Protein AF-K2CJ86-F1 (afdb_monomer)

Secondary structure (DSSP, 8-state):
-PPPP--TTHHHHHHHHHHTT-HHHHHHHIIIIII--HHHHHHHTTS--EEEEEEEEEGGGSBPSEES-SSSSEE--HHHHHHHHHHHHHHHTTT--PPPEEEEEETTEEEEEE-HHHHHHHHHTT--EEEEEEEESSHHHHHHHSEE---EEEEE--TTS-HHHHHHHHHHH-TTEEEEETTTT---TT--HHHHHHHHHHHHHHHHHHHHTT-EEEEESS--HHHHHTSTT--GGG-EEEEEEE--HHHHHHHHHHTT--HHHHHHHHHHHHHHHHHHHHSTT-EEEETTTS-HHHHHHHHHHHHHHHHEE--

Solvent-accessible surface area (backbone atoms only — not comparable to full-atom values): 17057 Å² total; per-residue (Å²): 130,87,75,80,72,88,44,74,51,44,58,60,51,46,47,52,31,17,53,49,21,34,42,66,63,49,51,47,47,41,32,43,74,70,71,61,39,55,69,59,45,55,61,54,68,74,49,77,68,47,66,38,42,67,37,78,38,57,56,86,71,48,38,70,33,48,42,64,50,88,92,42,86,41,59,41,60,53,70,64,49,52,54,53,22,52,52,46,35,55,35,58,78,47,84,47,38,71,66,61,36,35,25,40,56,52,101,91,42,39,35,38,76,41,46,44,56,55,53,53,20,40,46,75,76,65,50,56,56,42,48,28,31,36,35,20,78,42,71,66,59,45,64,74,62,33,47,75,53,32,36,29,35,43,38,20,38,47,90,59,38,55,57,76,70,36,52,62,50,42,40,71,74,40,75,75,44,48,70,43,56,63,59,64,95,60,78,62,91,85,66,48,71,68,53,50,45,56,50,48,30,52,53,33,47,54,35,51,58,31,38,78,71,58,27,25,31,36,37,38,30,84,62,56,65,68,54,48,75,70,25,88,51,54,54,82,83,40,50,75,44,45,30,32,42,40,52,51,63,68,57,32,47,56,50,35,48,77,70,70,52,54,71,70,62,47,54,54,47,45,56,48,38,54,50,49,46,52,50,37,67,70,42,80,89,39,30,69,44,54,52,72,83,35,57,71,67,58,46,36,49,27,52,50,36,27,52,40,47,74,28,46,39,90,120

pLDDT: mean 93.98, std 6.35, range [46.84, 98.69]

Structure (mmCIF, N/CA/C/O backbone):
data_AF-K2CJ86-F1
#
_entry.id   AF-K2CJ86-F1
#
loop_
_atom_site.group_PDB
_atom_site.id
_atom_site.type_symbol
_atom_site.label_atom_id
_atom_site.label_alt_id
_atom_site.label_comp_id
_atom_site.label_asym_id
_atom_site.label_entity_id
_atom_site.label_seq_id
_atom_site.pdbx_PDB_ins_code
_atom_site.Cartn_x
_atom_site.Cartn_y
_atom_site.Cartn_z
_atom_site.occupancy
_atom_site.B_iso_or_equiv
_atom_site.auth_seq_id
_atom_site.auth_comp_id
_atom_site.auth_asym_id
_atom_site.auth_atom_id
_atom_site.pdbx_PDB_model_num
ATOM 1 N N . MET A 1 1 ? -0.926 7.141 35.146 1.00 46.84 1 MET A N 1
ATOM 2 C CA . MET A 1 1 ? -1.628 6.885 33.867 1.00 46.84 1 MET A CA 1
ATOM 3 C C . MET A 1 1 ? -0.646 7.071 32.723 1.00 46.84 1 MET A C 1
ATOM 5 O O . MET A 1 1 ? 0.297 7.833 32.899 1.00 46.84 1 MET A O 1
ATOM 9 N N . LYS A 1 2 ? -0.814 6.372 31.591 1.00 55.09 2 LYS A N 1
ATOM 10 C CA . LYS A 1 2 ? -0.076 6.733 30.370 1.00 55.09 2 LYS A CA 1
ATOM 11 C C . LYS A 1 2 ? -0.642 8.080 29.906 1.00 55.09 2 LYS A C 1
ATOM 13 O O . LYS A 1 2 ? -1.848 8.184 29.724 1.00 55.09 2 LYS A O 1
ATOM 18 N N . THR A 1 3 ? 0.193 9.107 29.805 1.00 61.31 3 THR A N 1
ATOM 19 C CA . THR A 1 3 ? -0.188 10.411 29.242 1.00 61.31 3 THR A CA 1
ATOM 20 C C . THR A 1 3 ? -0.616 10.241 27.785 1.00 61.31 3 THR A C 1
ATOM 22 O O . THR A 1 3 ? -0.002 9.443 27.073 1.00 61.31 3 THR A O 1
ATOM 25 N N . LEU A 1 4 ? -1.637 10.982 27.337 1.00 70.31 4 LEU A N 1
ATOM 26 C CA . LEU A 1 4 ? -2.077 10.941 25.939 1.00 70.31 4 LEU A CA 1
ATOM 27 C C . LEU A 1 4 ? -0.904 11.297 25.002 1.00 70.31 4 LEU A C 1
ATOM 29 O O . LEU A 1 4 ? -0.181 12.258 25.287 1.00 70.31 4 LEU A O 1
ATOM 33 N N . PRO A 1 5 ? -0.689 10.551 23.902 1.00 64.25 5 PRO A N 1
ATOM 34 C CA . PRO A 1 5 ? 0.360 10.871 22.943 1.00 64.25 5 PRO A CA 1
ATOM 35 C C . PRO A 1 5 ? 0.119 12.251 22.328 1.00 64.25 5 PRO A C 1
ATOM 37 O O . PRO A 1 5 ? -0.931 12.488 21.738 1.00 64.25 5 PRO A O 1
ATOM 40 N N . GLN A 1 6 ? 1.094 13.152 22.431 1.00 64.19 6 GLN A N 1
ATOM 41 C CA . GLN A 1 6 ? 0.994 14.532 21.943 1.00 64.19 6 GLN A CA 1
ATOM 42 C C . GLN A 1 6 ? 1.569 14.678 20.524 1.00 64.19 6 GLN A C 1
ATOM 44 O O . GLN A 1 6 ? 2.456 15.493 20.289 1.00 64.19 6 GLN A O 1
ATOM 49 N N . ASN A 1 7 ? 1.101 13.861 19.575 1.00 73.88 7 ASN A N 1
ATOM 50 C CA . ASN A 1 7 ? 1.450 14.028 18.160 1.00 73.88 7 ASN A CA 1
ATOM 51 C C . ASN A 1 7 ? 0.227 14.550 17.383 1.00 73.88 7 ASN A C 1
ATOM 53 O O . ASN A 1 7 ? -0.601 13.743 16.9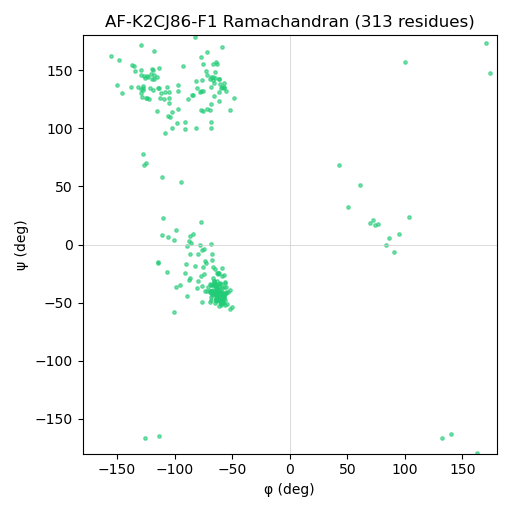56 1.00 73.88 7 ASN A O 1
ATOM 57 N N . PRO A 1 8 ? 0.103 15.874 17.161 1.00 75.31 8 PRO A N 1
ATOM 58 C CA . PRO A 1 8 ? -1.039 16.460 16.454 1.00 75.31 8 PRO A CA 1
ATOM 59 C C . PRO A 1 8 ? -1.099 16.073 14.965 1.00 75.31 8 PRO A C 1
ATOM 61 O O . PRO A 1 8 ? -2.081 16.367 14.289 1.00 75.31 8 PRO A O 1
ATOM 64 N N . GLN A 1 9 ? -0.060 15.419 14.436 1.00 84.69 9 GLN A N 1
ATOM 65 C CA . GLN A 1 9 ? 0.040 15.010 13.036 1.00 84.69 9 GLN A CA 1
ATOM 66 C C . GLN A 1 9 ? -0.040 13.492 12.843 1.00 84.69 9 GLN A C 1
ATOM 68 O O . GLN A 1 9 ? 0.137 13.029 11.719 1.00 84.69 9 GLN A O 1
ATOM 73 N N . ILE A 1 10 ? -0.358 12.714 13.883 1.00 91.31 10 ILE A N 1
ATOM 74 C CA . ILE A 1 10 ? -0.283 11.247 13.832 1.00 91.31 10 ILE A CA 1
ATOM 75 C C . ILE A 1 10 ? -1.126 10.630 12.706 1.00 91.31 10 ILE A C 1
ATOM 77 O O . ILE A 1 10 ? -0.683 9.689 12.056 1.00 91.31 10 ILE A O 1
ATOM 81 N N . ILE A 1 11 ? -2.305 11.197 12.418 1.00 92.94 11 ILE A N 1
ATOM 82 C CA . ILE A 1 11 ? -3.162 10.759 11.306 1.00 92.94 11 ILE A CA 1
ATOM 83 C C . ILE A 1 11 ? -2.537 11.093 9.944 1.00 92.94 11 ILE A C 1
ATOM 85 O O . ILE A 1 11 ? -2.577 10.276 9.029 1.00 92.94 11 ILE A O 1
ATOM 89 N N . LYS A 1 12 ? -1.921 12.271 9.794 1.00 92.88 12 LYS A N 1
ATOM 90 C CA . LYS A 1 12 ? -1.239 12.644 8.544 1.00 92.88 12 LYS A CA 1
ATOM 91 C C . LYS A 1 12 ? -0.009 11.770 8.307 1.00 92.88 12 LYS A C 1
ATOM 93 O O . LYS A 1 12 ? 0.219 11.324 7.188 1.00 92.88 12 LYS A O 1
ATOM 98 N N . GLU A 1 13 ? 0.745 11.498 9.368 1.00 94.75 13 GLU A N 1
ATOM 99 C CA . GLU A 1 13 ? 1.930 10.644 9.341 1.00 94.75 13 GLU A CA 1
ATOM 100 C C . GLU A 1 13 ? 1.588 9.228 8.867 1.00 94.75 13 GLU A C 1
ATOM 102 O O . GLU A 1 13 ? 2.206 8.732 7.928 1.00 94.75 13 GLU A O 1
ATOM 107 N N . VAL A 1 14 ? 0.570 8.594 9.456 1.00 96.06 14 VAL A N 1
ATOM 108 C CA . VAL A 1 14 ? 0.180 7.225 9.089 1.00 96.06 14 VAL A CA 1
ATOM 109 C C . VAL A 1 14 ? -0.439 7.127 7.694 1.00 96.06 14 VAL A C 1
ATOM 111 O O . VAL A 1 14 ? -0.170 6.157 6.990 1.00 96.06 14 VAL A O 1
ATOM 114 N N . ILE A 1 15 ? -1.189 8.143 7.246 1.00 95.44 15 ILE A N 1
ATOM 115 C CA . ILE A 1 15 ? -1.659 8.235 5.851 1.00 95.44 15 ILE A CA 1
ATOM 116 C C . ILE A 1 15 ? -0.462 8.293 4.897 1.00 95.44 15 ILE A C 1
ATOM 118 O O . ILE A 1 15 ? -0.408 7.542 3.922 1.00 95.44 15 ILE A O 1
ATOM 122 N N . HIS A 1 16 ? 0.525 9.143 5.191 1.00 95.12 16 HIS A N 1
ATOM 123 C CA . HIS A 1 16 ? 1.727 9.244 4.371 1.00 95.12 16 HIS A CA 1
ATOM 124 C C . HIS A 1 16 ? 2.510 7.924 4.360 1.00 95.12 16 HIS A C 1
ATOM 126 O O . HIS A 1 16 ? 2.856 7.430 3.289 1.00 95.12 16 HIS A O 1
ATOM 132 N N . LYS A 1 17 ? 2.715 7.287 5.518 1.00 96.44 17 LYS A N 1
ATOM 133 C CA . LYS A 1 17 ? 3.385 5.982 5.605 1.00 96.44 17 LYS A CA 1
ATOM 134 C C . LYS A 1 17 ? 2.652 4.894 4.822 1.00 96.44 17 LYS A C 1
ATOM 136 O O . LYS A 1 17 ? 3.296 4.158 4.080 1.00 96.44 17 LYS A O 1
ATOM 141 N N . ALA A 1 18 ? 1.323 4.832 4.897 1.00 96.56 18 ALA A N 1
ATOM 142 C CA . ALA A 1 18 ? 0.532 3.915 4.076 1.00 96.56 18 ALA A CA 1
ATOM 143 C C . ALA A 1 18 ? 0.712 4.174 2.571 1.00 96.56 18 ALA A C 1
ATOM 145 O O . ALA A 1 18 ? 0.900 3.227 1.808 1.00 96.56 18 ALA A O 1
ATOM 146 N N . SER A 1 19 ? 0.739 5.447 2.151 1.00 94.81 19 SER A N 1
ATOM 147 C CA . SER A 1 19 ? 0.968 5.824 0.746 1.00 94.81 19 SER A CA 1
ATOM 148 C C . SER A 1 19 ? 2.337 5.390 0.211 1.00 94.81 19 SER A C 1
ATOM 150 O O . SER A 1 19 ? 2.479 5.184 -0.988 1.00 94.81 19 SER A O 1
ATOM 152 N N . GLN A 1 20 ? 3.318 5.201 1.096 1.00 96.00 20 GLN A N 1
ATOM 153 C CA . GLN A 1 20 ? 4.668 4.737 0.766 1.00 96.00 20 GLN A CA 1
ATOM 154 C C . GLN A 1 20 ? 4.860 3.228 1.015 1.00 96.00 20 GLN A C 1
ATOM 156 O O . GLN A 1 20 ? 5.984 2.733 1.030 1.00 96.00 20 GLN A O 1
ATOM 161 N N . GLY A 1 21 ? 3.778 2.470 1.240 1.00 96.19 21 GLY A N 1
ATOM 162 C CA . GLY A 1 21 ? 3.858 1.028 1.502 1.00 96.19 21 GLY A CA 1
ATOM 163 C C . GLY A 1 21 ? 4.479 0.666 2.860 1.00 96.19 21 GLY A C 1
ATOM 164 O O . GLY A 1 21 ? 4.903 -0.472 3.060 1.00 96.19 21 GLY A O 1
ATOM 165 N N . GLU A 1 22 ? 4.528 1.616 3.799 1.00 96.81 22 GLU A N 1
ATOM 166 C CA . GLU A 1 22 ? 5.209 1.517 5.102 1.00 96.81 22 GLU A CA 1
ATOM 167 C C . GLU A 1 22 ? 4.241 1.455 6.294 1.00 96.81 22 GLU A C 1
ATOM 169 O O . GLU A 1 22 ? 4.589 1.825 7.417 1.00 96.81 22 GLU A O 1
ATOM 174 N N . LEU A 1 23 ? 2.996 1.028 6.070 1.00 97.06 23 LEU A N 1
ATOM 175 C CA . LEU A 1 23 ? 1.994 0.993 7.136 1.00 97.06 23 LEU A CA 1
ATOM 176 C C . LEU A 1 23 ? 2.387 0.049 8.280 1.00 97.06 23 LEU A C 1
ATOM 178 O O . LEU A 1 23 ? 2.203 0.396 9.442 1.00 97.06 23 LEU A O 1
ATOM 182 N N . GLU A 1 24 ? 2.957 -1.116 7.964 1.00 96.56 24 GLU A N 1
ATOM 183 C CA . GLU A 1 24 ? 3.443 -2.060 8.977 1.00 96.56 24 GLU A CA 1
ATOM 184 C C . GLU A 1 24 ? 4.559 -1.448 9.835 1.00 96.56 24 GLU A C 1
ATOM 186 O O . GLU A 1 24 ? 4.482 -1.483 11.064 1.00 96.56 24 GLU A O 1
ATOM 191 N N . ASP A 1 25 ? 5.552 -0.821 9.193 1.00 95.31 25 ASP A N 1
ATOM 192 C CA . ASP A 1 25 ? 6.655 -0.135 9.873 1.00 95.31 25 ASP A CA 1
ATOM 193 C C . ASP A 1 25 ? 6.113 0.932 10.840 1.00 95.31 25 ASP A C 1
ATOM 195 O O . ASP A 1 25 ? 6.560 1.041 11.989 1.00 95.31 25 ASP A O 1
ATOM 199 N N . TRP A 1 26 ? 5.099 1.687 10.400 1.00 96.88 26 TRP A N 1
ATOM 200 C CA . TRP A 1 26 ? 4.415 2.664 11.242 1.00 96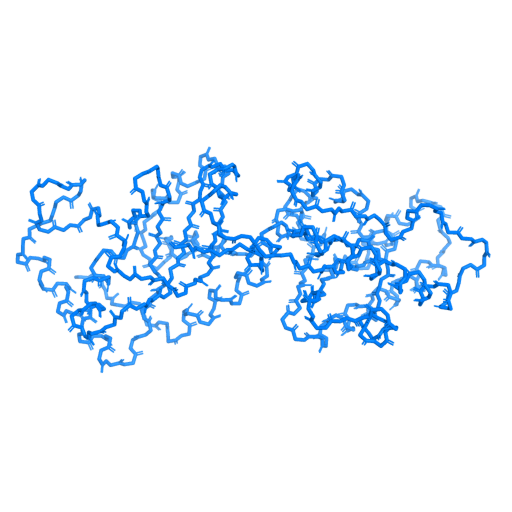.88 26 TRP A CA 1
ATOM 201 C C . TRP A 1 26 ? 3.692 2.004 12.423 1.00 96.88 26 TRP A C 1
ATOM 203 O O . TRP A 1 26 ? 3.879 2.442 13.558 1.00 96.88 26 TRP A O 1
ATOM 213 N N . VAL A 1 27 ? 2.922 0.931 12.194 1.00 96.88 27 VAL A N 1
ATOM 214 C CA . VAL A 1 27 ? 2.208 0.201 13.257 1.00 96.88 27 VAL A CA 1
ATOM 215 C C . VAL A 1 27 ? 3.193 -0.327 14.299 1.00 96.88 27 VAL A C 1
ATOM 217 O O . VAL A 1 27 ? 2.985 -0.128 15.496 1.00 96.88 27 VAL A O 1
ATOM 220 N N . PHE A 1 28 ? 4.293 -0.952 13.877 1.00 95.88 28 PHE A N 1
ATOM 221 C CA . PHE A 1 28 ? 5.301 -1.486 14.794 1.00 95.88 28 PHE A CA 1
ATOM 222 C C . PHE A 1 28 ? 5.992 -0.383 15.593 1.00 95.88 28 PHE A C 1
ATOM 224 O O . PHE A 1 28 ? 6.189 -0.537 16.802 1.00 95.88 28 PHE A O 1
ATOM 231 N N . SER A 1 29 ? 6.326 0.738 14.951 1.00 94.25 29 SER A N 1
ATOM 232 C CA . SER A 1 29 ? 6.905 1.896 15.633 1.00 94.25 29 SER A CA 1
ATOM 233 C C . SER A 1 29 ? 5.930 2.495 16.649 1.00 94.25 29 SER A C 1
ATOM 235 O O . SER A 1 29 ? 6.304 2.716 17.801 1.00 94.25 29 SER A O 1
ATOM 237 N N . TYR A 1 30 ? 4.666 2.690 16.266 1.00 94.12 30 TYR A N 1
ATOM 238 C CA . TYR A 1 30 ? 3.618 3.204 17.145 1.00 94.12 30 TYR A CA 1
ATOM 239 C C . TYR A 1 30 ? 3.411 2.291 18.360 1.00 94.12 30 TYR A C 1
ATOM 241 O O . TYR A 1 30 ? 3.474 2.759 19.499 1.00 94.12 30 TYR A O 1
ATOM 249 N N . LEU A 1 31 ? 3.247 0.984 18.140 1.00 92.81 31 LEU A N 1
ATOM 250 C CA . LEU A 1 31 ? 3.039 0.021 19.220 1.00 92.81 31 LEU A CA 1
ATOM 251 C C . LEU A 1 31 ? 4.253 -0.072 20.152 1.00 92.81 31 LEU A C 1
ATOM 253 O O . LEU A 1 31 ? 4.086 -0.178 21.362 1.00 92.81 31 LEU A O 1
ATOM 257 N N . THR A 1 32 ? 5.476 0.028 19.630 1.00 90.06 32 THR A N 1
ATOM 258 C CA . THR A 1 32 ? 6.696 -0.057 20.450 1.00 90.06 32 THR A CA 1
ATOM 259 C C . THR A 1 32 ? 6.953 1.227 21.239 1.00 90.06 32 THR A C 1
ATOM 261 O O . THR A 1 32 ? 7.191 1.182 22.446 1.00 90.06 32 THR A O 1
ATOM 264 N N . ASN A 1 33 ? 6.903 2.378 20.567 1.00 85.94 33 ASN A N 1
ATOM 265 C CA . ASN A 1 33 ? 7.426 3.636 21.099 1.00 85.94 33 ASN A CA 1
ATOM 266 C C . ASN A 1 33 ? 6.349 4.489 21.777 1.00 85.94 33 ASN A C 1
ATOM 268 O O . ASN A 1 33 ? 6.630 5.166 22.768 1.00 85.94 33 ASN A O 1
ATOM 272 N N . ILE A 1 34 ? 5.121 4.460 21.251 1.00 81.88 34 ILE A N 1
ATOM 273 C CA . ILE A 1 34 ? 4.021 5.317 21.705 1.00 81.88 34 ILE A CA 1
ATOM 274 C C . ILE A 1 34 ? 3.095 4.536 22.634 1.00 81.88 34 ILE A C 1
ATOM 276 O O . ILE A 1 34 ? 2.942 4.913 23.798 1.00 81.88 34 ILE A O 1
ATOM 280 N N . ASP A 1 35 ? 2.524 3.428 22.156 1.00 80.25 35 ASP A N 1
ATOM 281 C CA . ASP A 1 35 ? 1.642 2.604 22.984 1.00 80.25 35 ASP A CA 1
ATOM 282 C C . ASP A 1 35 ? 2.427 1.787 24.021 1.00 80.25 35 ASP A C 1
ATOM 284 O O . ASP A 1 35 ? 1.919 1.521 25.107 1.00 80.25 35 ASP A O 1
ATOM 288 N N . LYS A 1 36 ? 3.707 1.478 23.774 1.00 84.19 36 LYS A N 1
ATOM 289 C CA . LYS A 1 36 ? 4.569 0.682 24.669 1.00 84.19 36 LYS A CA 1
ATOM 290 C C . LYS A 1 36 ? 4.024 -0.734 24.898 1.00 84.19 36 LYS A C 1
ATOM 292 O O . LYS A 1 36 ? 3.880 -1.177 26.039 1.00 84.19 36 LYS A O 1
ATOM 297 N N . ASN A 1 37 ? 3.724 -1.429 23.805 1.00 85.31 37 ASN A N 1
ATOM 298 C CA . ASN A 1 37 ? 3.237 -2.804 23.751 1.00 85.31 37 ASN A CA 1
ATOM 299 C C . ASN A 1 37 ? 4.112 -3.679 22.820 1.00 85.31 37 ASN A C 1
ATOM 301 O O . ASN A 1 37 ? 3.672 -4.098 21.747 1.00 85.31 37 ASN A O 1
ATOM 305 N N . PRO A 1 38 ? 5.374 -3.958 23.203 1.00 85.69 38 PRO A N 1
ATOM 306 C CA . PRO A 1 38 ? 6.301 -4.723 22.365 1.00 85.69 38 PRO A CA 1
ATOM 307 C C . PRO A 1 38 ? 5.866 -6.182 22.156 1.00 85.69 38 PRO A C 1
ATOM 309 O O . PRO A 1 38 ? 6.076 -6.720 21.075 1.00 85.69 38 PRO A O 1
ATOM 312 N N . GLY A 1 39 ? 5.189 -6.802 23.131 1.00 88.81 39 GLY A N 1
ATOM 313 C CA . GLY A 1 39 ? 4.690 -8.178 22.995 1.00 88.81 39 GLY A CA 1
ATOM 314 C C . GLY A 1 39 ? 3.641 -8.328 21.888 1.00 88.81 39 GLY A C 1
ATOM 315 O O . GLY A 1 39 ? 3.585 -9.351 21.208 1.00 88.81 39 GLY A O 1
ATOM 316 N N . PHE A 1 40 ? 2.846 -7.284 21.633 1.00 91.00 40 PHE A N 1
ATOM 317 C CA . PHE A 1 40 ? 1.927 -7.284 20.498 1.00 91.00 40 PHE A CA 1
ATOM 318 C C . PHE A 1 40 ? 2.683 -7.235 19.160 1.00 91.00 40 PHE A C 1
ATOM 320 O O . PHE A 1 40 ? 2.353 -7.979 18.237 1.00 91.00 40 PHE A O 1
ATOM 327 N N . VAL A 1 41 ? 3.757 -6.445 19.072 1.00 93.69 41 VAL A N 1
ATOM 328 C CA . VAL A 1 41 ? 4.633 -6.422 17.888 1.00 93.69 41 VAL A CA 1
ATOM 329 C C . VAL A 1 41 ? 5.294 -7.783 17.660 1.00 93.69 41 VAL A C 1
ATOM 331 O O . VAL A 1 41 ? 5.340 -8.251 16.524 1.00 93.69 41 VAL A O 1
ATOM 334 N N . GLU A 1 42 ? 5.755 -8.452 18.719 1.00 93.25 42 GLU A N 1
ATOM 335 C CA . GLU A 1 42 ? 6.303 -9.811 18.629 1.00 93.25 42 GLU A CA 1
ATOM 336 C C . GLU A 1 42 ? 5.286 -10.793 18.041 1.00 93.25 42 GLU A C 1
ATOM 338 O O . GLU A 1 42 ? 5.628 -11.539 17.127 1.00 93.25 42 GLU A O 1
ATOM 343 N N . GLY A 1 43 ? 4.028 -10.751 18.495 1.00 94.31 43 GLY A N 1
ATOM 344 C CA . GLY A 1 43 ? 2.944 -11.566 17.940 1.00 94.31 43 GLY A CA 1
ATOM 345 C C . GLY A 1 43 ? 2.648 -11.257 16.468 1.00 94.31 43 GLY A C 1
ATOM 346 O O . GLY A 1 43 ? 2.470 -12.170 15.656 1.00 94.31 43 GLY A O 1
ATOM 347 N N . LEU A 1 44 ? 2.642 -9.976 16.086 1.00 95.50 44 LEU A N 1
ATOM 348 C CA . LEU A 1 44 ? 2.430 -9.572 14.694 1.00 95.50 44 LEU A CA 1
ATOM 349 C C . LEU A 1 44 ? 3.532 -10.117 13.776 1.00 95.50 44 LEU A C 1
ATOM 351 O O . LEU A 1 44 ? 3.199 -10.646 12.720 1.00 95.50 44 LEU A O 1
ATOM 355 N N . ARG A 1 45 ? 4.796 -10.094 14.221 1.00 95.00 45 ARG A N 1
ATOM 356 C CA . ARG A 1 45 ? 5.974 -10.573 13.471 1.00 95.00 45 ARG A CA 1
ATOM 357 C C . ARG A 1 45 ? 6.033 -12.084 13.244 1.00 95.00 45 ARG A C 1
ATOM 359 O O . ARG A 1 45 ? 6.840 -12.531 12.436 1.00 95.00 45 ARG A O 1
ATOM 366 N N . GLN A 1 46 ? 5.214 -12.878 13.935 1.00 94.88 46 GLN A N 1
ATOM 367 C CA . GLN A 1 46 ? 5.245 -14.343 13.804 1.00 94.88 46 GLN A CA 1
ATOM 368 C C . GLN A 1 46 ? 4.842 -14.839 12.410 1.00 94.88 46 GLN A C 1
ATOM 370 O O . GLN A 1 46 ? 5.180 -15.960 12.039 1.00 94.88 46 GLN A O 1
ATOM 375 N N . GLN A 1 47 ? 4.117 -14.026 11.641 1.00 94.44 47 GLN A N 1
ATOM 376 C CA . GLN A 1 47 ? 3.738 -14.336 10.267 1.00 94.44 47 GLN A CA 1
ATOM 377 C C . GLN A 1 47 ? 3.473 -13.056 9.477 1.00 94.44 47 GLN A C 1
ATOM 379 O O . GLN A 1 47 ? 3.205 -12.005 10.058 1.00 94.44 47 GLN A O 1
ATOM 384 N N . LYS A 1 48 ? 3.480 -13.169 8.147 1.00 93.44 48 LYS A N 1
ATOM 385 C CA . LYS A 1 48 ? 3.095 -12.075 7.252 1.00 93.44 48 LYS A CA 1
ATOM 386 C C . LYS A 1 48 ? 1.675 -11.600 7.556 1.00 93.44 48 LYS A C 1
ATOM 388 O O . LYS A 1 48 ? 0.759 -12.412 7.703 1.00 93.44 48 LYS A O 1
ATOM 393 N N . ARG A 1 49 ? 1.495 -10.282 7.605 1.00 96.69 49 ARG A N 1
ATOM 394 C CA . ARG A 1 49 ? 0.198 -9.626 7.775 1.00 96.69 49 ARG A CA 1
ATOM 395 C C . ARG A 1 49 ? -0.125 -8.821 6.526 1.00 96.69 49 ARG A C 1
ATOM 397 O O . ARG A 1 49 ? 0.757 -8.244 5.898 1.00 96.69 49 ARG A O 1
ATOM 404 N N . TRP A 1 50 ? -1.400 -8.789 6.168 1.00 97.62 50 TRP A N 1
ATOM 405 C CA . TRP A 1 50 ? -1.888 -7.982 5.057 1.00 97.62 50 TRP A CA 1
ATOM 406 C C . TRP A 1 50 ? -2.629 -6.782 5.617 1.00 97.62 50 TRP A C 1
ATOM 408 O O . TRP A 1 50 ? -3.687 -6.945 6.218 1.00 97.62 50 TRP A O 1
ATOM 418 N N . TRP A 1 51 ? -2.057 -5.594 5.459 1.00 97.88 51 TRP A N 1
ATOM 419 C CA . TRP A 1 51 ? -2.570 -4.377 6.077 1.00 97.88 51 TRP A CA 1
ATOM 420 C C . TRP A 1 51 ? -3.450 -3.581 5.116 1.00 97.88 51 TRP A C 1
ATOM 422 O O . TRP A 1 51 ? -3.105 -3.403 3.950 1.00 97.88 51 TRP A O 1
ATOM 432 N N . VAL A 1 52 ? -4.566 -3.071 5.631 1.00 97.88 52 VAL A N 1
ATOM 433 C CA . VAL A 1 52 ? -5.471 -2.155 4.935 1.00 97.88 52 VAL A CA 1
ATOM 434 C C . VAL A 1 52 ? -5.715 -0.954 5.834 1.00 97.88 52 VAL A C 1
ATOM 436 O O . VAL A 1 52 ? -6.124 -1.105 6.987 1.00 97.88 52 VAL A O 1
ATOM 439 N N . GLY A 1 53 ? -5.499 0.244 5.304 1.00 95.44 53 GLY A N 1
ATOM 440 C CA . GLY A 1 53 ? -5.822 1.488 5.988 1.00 95.44 53 GLY A CA 1
ATOM 441 C C . GLY A 1 53 ? -4.681 2.499 5.940 1.00 95.44 53 GLY A C 1
ATOM 442 O O . GLY A 1 53 ? -3.740 2.337 5.174 1.00 95.44 53 GLY A O 1
ATOM 443 N N . PRO A 1 54 ? -4.744 3.560 6.751 1.00 97.12 54 PRO A N 1
ATOM 444 C CA . PRO A 1 54 ? -5.910 3.983 7.529 1.00 97.12 54 PRO A CA 1
ATOM 445 C C . PRO A 1 54 ? -7.118 4.313 6.629 1.00 97.12 54 PRO A C 1
ATOM 447 O O . PRO A 1 54 ? -6.966 4.956 5.595 1.00 97.12 54 PRO A O 1
ATOM 450 N N . GLN A 1 55 ? -8.323 3.895 7.021 1.00 97.06 55 GLN A N 1
ATOM 451 C CA . GLN A 1 55 ? -9.579 4.221 6.327 1.00 97.06 55 GLN A CA 1
ATOM 452 C C . GLN A 1 55 ? -10.668 4.641 7.314 1.00 97.06 55 GLN A C 1
ATOM 454 O O . GLN A 1 55 ? -10.721 4.138 8.436 1.00 97.06 55 GLN A O 1
ATOM 459 N N . ASP A 1 56 ? -11.569 5.524 6.884 1.00 97.19 56 ASP A N 1
ATOM 460 C CA . ASP A 1 56 ? -12.749 5.889 7.668 1.00 97.19 56 ASP A CA 1
ATOM 461 C C . ASP A 1 56 ? -13.722 4.712 7.757 1.00 97.19 56 ASP A C 1
ATOM 463 O O . ASP A 1 56 ? -14.453 4.401 6.812 1.00 97.19 56 ASP A O 1
ATOM 467 N N . TYR A 1 57 ? -13.771 4.079 8.926 1.00 98.06 57 TYR A N 1
ATOM 468 C CA . TYR A 1 57 ? -14.602 2.906 9.172 1.00 98.06 57 TYR A CA 1
ATOM 469 C C . TYR A 1 57 ? -15.638 3.163 10.266 1.00 98.06 57 TYR A C 1
ATOM 471 O O . TYR A 1 57 ? -15.424 3.971 11.168 1.00 98.06 57 TYR A O 1
ATOM 479 N N . GLN A 1 58 ? -16.789 2.489 10.184 1.00 98.00 58 GLN A N 1
ATOM 480 C CA . GLN A 1 58 ? -17.885 2.677 11.137 1.00 98.00 58 GLN A CA 1
ATOM 481 C C . GLN A 1 58 ? -17.513 2.132 12.519 1.00 98.00 58 GLN A C 1
ATOM 483 O O . GLN A 1 58 ? -17.401 0.921 12.703 1.00 98.00 58 GLN A O 1
ATOM 488 N N . LEU A 1 59 ? -17.422 3.015 13.516 1.00 98.19 59 LEU A N 1
ATOM 489 C CA . LEU A 1 59 ? -17.000 2.657 14.875 1.00 98.19 59 LEU A CA 1
ATOM 490 C C . LEU A 1 59 ? -17.908 1.616 15.534 1.00 98.19 59 LEU A C 1
ATOM 492 O O . LEU A 1 59 ? -17.437 0.770 16.289 1.00 98.19 59 LEU A O 1
ATOM 496 N N . LYS A 1 60 ? -19.210 1.658 15.233 1.00 97.38 60 LYS A N 1
ATOM 497 C CA . LYS A 1 60 ? -20.208 0.721 15.772 1.00 97.38 60 LYS A CA 1
ATOM 498 C C . LYS A 1 60 ? -20.123 -0.688 15.176 1.00 97.38 60 LYS A C 1
ATOM 500 O O . LYS A 1 60 ? -20.712 -1.600 15.739 1.00 97.38 60 LYS A O 1
ATOM 505 N N . LYS A 1 61 ? -19.430 -0.865 14.045 1.00 97.69 61 LYS A N 1
ATOM 506 C CA . LYS A 1 61 ? -19.191 -2.184 13.435 1.00 97.69 61 LYS A CA 1
ATOM 507 C C . LYS A 1 61 ? -17.945 -2.879 13.997 1.00 97.69 61 LYS A C 1
ATOM 509 O O . LYS A 1 61 ? -17.682 -4.021 13.633 1.00 97.69 61 LYS A O 1
ATOM 514 N N . LEU A 1 62 ? -17.148 -2.186 14.809 1.00 98.19 62 LEU A N 1
ATOM 515 C CA . LEU A 1 62 ? -15.949 -2.747 15.418 1.00 98.19 62 LEU A CA 1
ATOM 516 C C . LEU A 1 62 ? -16.309 -3.571 16.654 1.00 98.19 62 LEU A C 1
ATOM 518 O O . LEU A 1 62 ? -17.166 -3.176 17.445 1.00 98.19 62 LEU A O 1
ATOM 522 N N . ILE A 1 63 ? -15.626 -4.699 16.831 1.00 97.69 63 ILE A N 1
ATOM 523 C CA . ILE A 1 63 ? -15.847 -5.618 17.946 1.00 97.69 63 ILE A CA 1
ATOM 524 C C . ILE A 1 63 ? -14.818 -5.307 19.028 1.00 97.69 63 ILE A C 1
ATOM 526 O O . ILE A 1 63 ? -13.612 -5.426 18.810 1.00 97.69 63 ILE A O 1
ATOM 530 N N . ARG A 1 64 ? -15.282 -4.869 20.200 1.00 96.25 64 ARG A N 1
ATOM 531 C CA . ARG A 1 64 ? -14.394 -4.607 21.335 1.00 96.25 64 ARG A CA 1
ATOM 532 C C . ARG A 1 64 ? -13.819 -5.915 21.871 1.00 96.25 64 ARG A C 1
ATOM 534 O O . ARG A 1 64 ? -14.508 -6.926 21.935 1.00 96.25 64 ARG A O 1
ATOM 541 N N . THR A 1 65 ? -12.567 -5.851 22.304 1.00 96.31 65 THR A N 1
ATOM 542 C CA . THR A 1 65 ? -11.864 -6.940 23.009 1.00 96.31 65 THR A CA 1
ATOM 543 C C . THR A 1 65 ? -11.523 -6.568 24.447 1.00 96.31 65 THR A C 1
ATOM 545 O O . THR A 1 65 ? -11.195 -7.438 25.245 1.00 96.31 65 THR A O 1
ATOM 548 N N . CYS A 1 66 ? -11.605 -5.281 24.790 1.00 95.31 66 CYS A N 1
ATOM 549 C CA . CYS A 1 66 ? -11.346 -4.762 26.125 1.00 95.31 66 CYS A CA 1
ATOM 550 C C . CYS A 1 66 ? -12.479 -3.825 26.548 1.00 95.31 66 CYS A C 1
ATOM 552 O O . CYS A 1 66 ? -12.934 -3.008 25.742 1.00 95.31 66 CYS A O 1
ATOM 554 N N . GLY A 1 67 ? -12.945 -3.966 27.790 1.00 96.00 67 GLY A N 1
ATOM 555 C CA . GLY A 1 67 ? -14.107 -3.234 28.291 1.00 96.00 67 GLY A CA 1
ATOM 556 C C . GLY A 1 67 ? -14.615 -3.711 29.654 1.00 96.00 67 GLY A C 1
ATOM 557 O O . GLY A 1 67 ? -14.118 -4.708 30.179 1.00 96.00 67 GLY A O 1
ATOM 558 N N . PRO A 1 68 ? -15.593 -3.005 30.253 1.00 95.50 68 PRO A N 1
ATOM 559 C CA . PRO A 1 68 ? -16.202 -3.373 31.532 1.00 95.50 68 PRO A CA 1
ATOM 560 C C . PRO A 1 68 ? -17.162 -4.570 31.435 1.00 95.50 68 PRO A C 1
ATOM 562 O O . PRO A 1 68 ? -17.723 -5.011 32.442 1.00 95.50 68 PRO A O 1
ATOM 565 N N . GLU A 1 69 ? -17.402 -5.080 30.227 1.00 93.81 69 GLU A N 1
ATOM 566 C CA . GLU A 1 69 ? -18.221 -6.256 29.977 1.00 93.81 69 GLU A CA 1
ATOM 567 C C . GLU A 1 69 ? -17.584 -7.531 30.549 1.00 93.81 69 GLU A C 1
ATOM 569 O O . GLU A 1 69 ? -16.373 -7.726 30.513 1.00 93.81 69 GLU A O 1
ATOM 574 N N . LYS A 1 70 ? -18.419 -8.446 31.057 1.00 85.56 70 LYS A N 1
ATOM 575 C CA . LYS A 1 70 ? -17.947 -9.691 31.690 1.00 85.56 70 LYS A CA 1
ATOM 576 C C . LYS A 1 70 ? -17.490 -10.765 30.697 1.00 85.56 70 LYS A C 1
ATOM 578 O O . LYS A 1 70 ? -16.669 -11.597 31.059 1.00 85.56 70 LYS A O 1
ATOM 583 N N . ASN A 1 71 ? -18.034 -10.760 29.480 1.00 88.38 71 ASN A N 1
ATOM 584 C CA . ASN A 1 71 ? -17.799 -11.788 28.460 1.00 88.38 71 ASN A CA 1
ATOM 585 C C . ASN A 1 71 ? -16.973 -11.209 27.305 1.00 88.38 71 ASN A C 1
ATOM 587 O O . ASN A 1 71 ? -17.440 -11.154 26.171 1.00 88.38 71 ASN A O 1
ATOM 591 N N . ILE A 1 72 ? -15.784 -10.707 27.624 1.00 93.38 72 ILE A N 1
ATOM 592 C CA . ILE A 1 72 ? -14.857 -10.104 26.667 1.00 93.38 72 ILE A CA 1
ATOM 593 C C . ILE A 1 72 ? -13.446 -10.630 26.943 1.00 93.38 72 ILE A C 1
ATOM 595 O O . ILE A 1 72 ? -13.161 -11.020 28.075 1.00 93.38 72 ILE A O 1
ATOM 599 N N . ASP A 1 73 ? -12.576 -10.652 25.932 1.00 91.00 73 ASP A N 1
ATOM 600 C CA . ASP A 1 73 ? -11.222 -11.223 26.036 1.00 91.00 73 ASP A CA 1
ATOM 601 C C . ASP A 1 73 ? -10.404 -10.597 27.179 1.00 91.00 73 ASP A C 1
ATOM 603 O O . ASP A 1 73 ? -9.708 -11.290 27.923 1.00 91.00 73 ASP A O 1
ATOM 607 N N . PHE A 1 74 ? -10.503 -9.274 27.329 1.00 92.50 74 PHE A N 1
ATOM 608 C CA . PHE A 1 74 ? -9.732 -8.488 28.287 1.00 92.50 74 PHE A CA 1
ATOM 609 C C . PHE A 1 74 ? -10.662 -7.624 29.153 1.00 92.50 74 PHE A C 1
ATOM 611 O O . PHE A 1 74 ? -10.799 -6.422 28.907 1.00 92.50 74 PHE A O 1
ATOM 618 N N . PRO A 1 75 ? -11.328 -8.205 30.166 1.00 94.19 75 PRO A N 1
ATOM 619 C CA . PRO A 1 75 ? -12.221 -7.447 31.029 1.00 94.19 75 PRO A CA 1
ATOM 620 C C . PRO A 1 75 ? -11.432 -6.421 31.850 1.00 94.19 75 PRO A C 1
ATOM 622 O O . PRO A 1 75 ? -10.362 -6.711 32.393 1.00 94.19 75 PRO A O 1
ATOM 625 N N . GLU A 1 76 ? -11.982 -5.220 31.984 1.00 94.88 76 GLU A N 1
ATOM 626 C CA . GLU A 1 76 ? -11.434 -4.157 32.820 1.00 94.88 76 GLU A CA 1
ATOM 627 C C . GLU A 1 76 ? -12.435 -3.741 33.903 1.00 94.88 76 GLU A C 1
ATOM 629 O O . GLU A 1 76 ? -13.649 -3.830 33.748 1.00 94.88 76 GLU A O 1
ATOM 634 N N . ASN A 1 77 ? -11.921 -3.277 35.041 1.00 95.94 77 ASN A N 1
ATOM 635 C CA . ASN A 1 77 ? -12.755 -2.677 36.073 1.00 95.94 77 ASN A CA 1
ATOM 636 C C . ASN A 1 77 ? -13.504 -1.444 35.520 1.00 95.94 77 ASN A C 1
ATOM 638 O O . ASN A 1 77 ? -12.908 -0.590 34.860 1.00 95.94 77 ASN A O 1
ATOM 642 N N . LYS A 1 78 ? -14.802 -1.349 35.831 1.00 95.94 78 LYS A N 1
ATOM 643 C CA . LYS A 1 78 ? -15.697 -0.315 35.304 1.00 95.94 78 LYS A CA 1
ATOM 644 C C . LYS A 1 78 ? -15.259 1.104 35.668 1.00 95.94 78 LYS A C 1
ATOM 646 O O . LYS A 1 78 ? -15.180 1.936 34.772 1.00 95.94 78 LYS A O 1
ATOM 651 N N . GLU A 1 79 ? -14.913 1.365 36.930 1.00 95.88 79 GLU A N 1
ATOM 652 C CA . GLU A 1 79 ? -14.485 2.709 37.342 1.00 95.88 79 GLU A CA 1
ATOM 653 C C . GLU A 1 79 ? -13.200 3.136 36.609 1.00 95.88 79 GLU A C 1
ATOM 655 O O . GLU A 1 79 ? -13.067 4.273 36.156 1.00 95.88 79 GLU A O 1
ATOM 660 N N . ARG A 1 80 ? -12.251 2.207 36.435 1.00 94.44 80 ARG A N 1
ATOM 661 C CA . ARG A 1 80 ? -11.006 2.458 35.692 1.00 94.44 80 ARG A CA 1
ATOM 662 C C . ARG A 1 80 ? -11.252 2.704 34.204 1.00 94.44 80 ARG A C 1
ATOM 664 O O . ARG A 1 80 ? -10.567 3.542 33.614 1.00 94.44 80 ARG A O 1
ATOM 671 N N . TRP A 1 81 ? -12.179 1.961 33.604 1.00 96.19 81 TRP A N 1
ATOM 672 C CA . TRP A 1 81 ? -12.590 2.145 32.215 1.00 96.19 81 TRP A CA 1
ATOM 673 C C . TRP A 1 81 ? -13.181 3.540 32.002 1.00 96.19 81 TRP A C 1
ATOM 675 O O . TRP A 1 81 ? -12.697 4.277 31.144 1.00 96.19 81 TRP A O 1
ATOM 685 N N . GLU A 1 82 ? -14.170 3.915 32.818 1.00 96.69 82 GLU A N 1
ATOM 686 C CA . GLU A 1 82 ? -14.864 5.206 32.735 1.00 96.69 82 GLU A CA 1
ATOM 687 C C . GLU A 1 82 ? -13.881 6.370 32.875 1.00 96.69 82 GLU A C 1
ATOM 689 O O . GLU A 1 82 ? -13.852 7.250 32.017 1.00 96.69 82 GLU A O 1
ATOM 694 N N . LEU A 1 83 ? -12.975 6.311 33.857 1.00 95.62 83 LEU A N 1
ATOM 695 C CA . LEU A 1 83 ? -11.949 7.335 34.049 1.00 95.62 83 LEU A CA 1
ATOM 696 C C . LEU A 1 83 ? -11.071 7.536 32.797 1.00 95.62 83 LEU A C 1
ATOM 698 O O . LEU A 1 83 ? -10.806 8.665 32.388 1.00 95.62 83 LEU A O 1
ATOM 702 N N . ARG A 1 84 ? -10.619 6.447 32.164 1.00 94.19 84 ARG A N 1
ATOM 703 C CA . ARG A 1 84 ? -9.783 6.524 30.952 1.00 94.19 84 ARG A CA 1
ATOM 704 C C . ARG A 1 84 ? -10.544 7.063 29.753 1.00 94.19 84 ARG A C 1
ATOM 706 O O . ARG A 1 84 ? -9.981 7.818 28.963 1.00 94.19 84 ARG A O 1
ATOM 713 N N . VAL A 1 85 ? -11.799 6.651 29.598 1.00 96.50 85 VAL A N 1
ATOM 714 C CA . VAL A 1 85 ? -12.665 7.154 28.532 1.00 96.50 85 VAL A CA 1
ATOM 715 C C . VAL A 1 85 ? -12.894 8.652 28.718 1.00 96.50 85 VAL A C 1
ATOM 717 O O . VAL A 1 85 ? -12.712 9.399 27.764 1.00 96.50 85 VAL A O 1
ATOM 720 N N . GLU A 1 86 ? -13.180 9.118 29.935 1.00 95.75 86 GLU A N 1
ATOM 721 C CA . GLU A 1 86 ? -13.342 10.546 30.230 1.00 95.75 86 GLU A CA 1
ATOM 722 C C . GLU A 1 86 ? -12.079 11.366 29.925 1.00 95.75 86 GLU A C 1
ATOM 724 O O . GLU A 1 86 ? -12.171 12.464 29.373 1.00 95.75 86 GLU A O 1
ATOM 729 N N . GLU A 1 87 ? -10.891 10.850 30.258 1.00 93.62 87 GLU A N 1
ATOM 730 C CA . GLU A 1 87 ? -9.615 11.482 29.896 1.00 93.62 87 GLU A CA 1
ATOM 731 C C . GLU A 1 87 ? -9.460 11.613 28.375 1.00 93.62 87 GLU A C 1
ATOM 733 O O . GLU A 1 87 ? -9.062 12.670 27.878 1.00 93.62 87 GLU A O 1
ATOM 738 N N . MET A 1 88 ? -9.809 10.565 27.625 1.00 94.56 88 MET A N 1
ATOM 739 C CA . MET A 1 88 ? -9.763 10.581 26.163 1.00 94.56 88 MET A CA 1
ATOM 740 C C . MET A 1 88 ? -10.814 11.511 25.557 1.00 94.56 88 MET A C 1
ATOM 742 O O . MET A 1 88 ? -10.484 12.230 24.621 1.00 94.56 88 MET A O 1
ATOM 746 N N . VAL A 1 89 ? -12.036 11.556 26.096 1.00 95.19 89 VAL A N 1
ATOM 747 C CA . VAL A 1 89 ? -13.083 12.503 25.674 1.00 95.19 89 VAL A CA 1
ATOM 748 C C . VAL A 1 89 ? -12.587 13.936 25.841 1.00 95.19 89 VAL A C 1
ATOM 750 O O . VAL A 1 89 ? -12.637 14.702 24.883 1.00 95.19 89 VAL A O 1
ATOM 753 N N . LYS A 1 90 ? -12.017 14.282 27.006 1.00 93.12 90 LYS A N 1
ATOM 754 C CA . LYS A 1 90 ? -11.407 15.605 27.238 1.00 93.12 90 LYS A CA 1
ATOM 755 C C . LYS A 1 90 ? -10.318 15.904 26.209 1.00 93.12 90 LYS A C 1
ATOM 757 O O . LYS A 1 90 ? -10.320 16.984 25.622 1.00 93.12 90 LYS A O 1
ATOM 762 N N . GLY A 1 91 ? -9.439 14.932 25.954 1.00 91.31 91 GLY A N 1
ATOM 763 C CA . GLY A 1 91 ? -8.401 15.031 24.931 1.00 91.31 91 GLY A CA 1
ATOM 764 C C . GLY A 1 91 ? -8.979 15.323 23.545 1.00 91.31 91 GLY A C 1
ATOM 765 O O . GLY A 1 91 ? -8.573 16.292 22.912 1.00 91.31 91 GLY A O 1
ATOM 766 N N . LEU A 1 92 ? -9.960 14.537 23.102 1.00 89.81 92 LEU A N 1
ATOM 767 C CA . LEU A 1 92 ? -10.596 14.654 21.785 1.00 89.81 92 LEU A CA 1
ATOM 768 C C . LEU A 1 92 ? -11.385 15.958 21.609 1.00 89.81 92 LEU A C 1
ATOM 770 O O . LEU A 1 92 ? -11.474 16.475 20.503 1.00 89.81 92 LEU A O 1
ATOM 774 N N . THR A 1 93 ? -11.958 16.498 22.688 1.00 85.19 93 THR A N 1
ATOM 775 C CA . THR A 1 93 ? -12.600 17.826 22.680 1.00 85.19 93 THR A CA 1
ATOM 776 C C . THR A 1 93 ? -11.593 18.983 22.703 1.00 85.19 93 THR A C 1
ATOM 778 O O . THR A 1 93 ? -11.982 20.144 22.610 1.00 85.19 93 THR A O 1
ATOM 781 N N . SER A 1 94 ? -10.303 18.668 22.829 1.00 82.38 94 SER A N 1
ATOM 782 C CA . SER A 1 94 ? -9.169 19.588 22.718 1.00 82.38 94 SER A CA 1
ATOM 783 C C . SER A 1 94 ? -8.317 19.238 21.483 1.00 82.38 94 SER A C 1
ATOM 785 O O . SER A 1 94 ? -8.754 18.491 20.615 1.00 82.38 94 SER A O 1
ATOM 787 N N . GLU A 1 95 ? -7.087 19.744 21.374 1.00 81.81 95 GLU A N 1
ATOM 788 C CA . GLU A 1 95 ? -6.220 19.555 20.194 1.00 81.81 95 GLU A CA 1
ATOM 789 C C . GLU A 1 95 ? -5.550 18.162 20.088 1.00 81.81 95 GLU A C 1
ATOM 791 O O . GLU A 1 95 ? -4.554 17.992 19.380 1.00 81.81 95 GLU A O 1
ATOM 796 N N . TRP A 1 96 ? -6.054 17.135 20.782 1.00 86.00 96 TRP A N 1
ATOM 797 C CA . TRP A 1 96 ? -5.465 15.797 20.700 1.00 86.00 96 TRP A CA 1
ATOM 798 C C . TRP A 1 96 ? -5.857 15.088 19.399 1.00 86.00 96 TRP A C 1
ATOM 800 O O . TRP A 1 96 ? -7.011 14.717 19.189 1.00 86.00 96 TRP A O 1
ATOM 810 N N . SER A 1 97 ? -4.865 14.812 18.551 1.00 87.12 97 SER A N 1
ATOM 811 C CA . SER A 1 97 ? -5.039 13.912 17.411 1.00 87.12 97 SER A CA 1
ATOM 812 C C . SER A 1 97 ? -4.921 12.464 17.888 1.00 87.12 97 SER A C 1
ATOM 814 O O . SER A 1 97 ? -3.822 11.957 18.126 1.00 87.12 97 SER A O 1
ATOM 816 N N . ALA A 1 98 ? -6.061 11.794 18.069 1.00 91.88 98 ALA A N 1
ATOM 817 C CA . ALA A 1 98 ? -6.054 10.392 18.456 1.00 91.88 98 ALA A CA 1
ATOM 818 C C . ALA A 1 98 ? -5.506 9.523 17.303 1.00 91.88 98 ALA A C 1
ATOM 820 O O . ALA A 1 98 ? -5.921 9.703 16.155 1.00 91.88 98 ALA A O 1
ATOM 821 N N . PRO A 1 99 ? -4.614 8.552 17.579 1.00 94.44 99 PRO A N 1
ATOM 822 C CA . PRO A 1 99 ? -4.123 7.636 16.550 1.00 94.44 99 PRO A CA 1
ATOM 823 C C . PRO A 1 99 ? -5.274 6.837 15.899 1.00 94.44 99 PRO A C 1
ATOM 825 O O . PRO A 1 99 ? -6.386 6.824 16.433 1.00 94.44 99 PRO A O 1
ATOM 828 N N . PRO A 1 100 ? -5.042 6.102 14.802 1.00 96.75 100 PRO A N 1
ATOM 829 C CA . PRO A 1 100 ? -6.033 5.178 14.249 1.00 96.75 100 PRO A CA 1
ATOM 830 C C . PRO A 1 100 ? -6.370 4.033 15.211 1.00 96.75 100 PRO A C 1
ATOM 832 O O . PRO A 1 100 ? -5.557 3.669 16.070 1.00 96.75 100 PRO A O 1
ATOM 835 N N . ILE A 1 101 ? -7.555 3.445 15.060 1.00 97.81 101 ILE A N 1
ATOM 836 C CA . ILE A 1 101 ? -7.914 2.185 15.725 1.00 97.81 101 ILE A CA 1
ATOM 837 C C . ILE A 1 101 ? -7.255 1.042 14.953 1.00 97.81 101 ILE A C 1
ATOM 839 O O . ILE A 1 101 ? -7.364 0.996 13.730 1.00 97.81 101 ILE A O 1
ATOM 843 N N . ILE A 1 102 ? -6.575 0.127 15.644 1.00 98.38 102 ILE A N 1
ATOM 844 C CA . ILE A 1 102 ? -5.900 -1.012 15.008 1.00 98.38 102 ILE A CA 1
ATOM 845 C C . ILE A 1 102 ? -6.722 -2.267 15.271 1.00 98.38 102 ILE A C 1
ATOM 847 O O . ILE A 1 102 ? -7.046 -2.587 16.419 1.00 98.38 102 ILE A O 1
ATOM 851 N N . THR A 1 103 ? -7.073 -2.967 14.200 1.00 98.62 103 THR A N 1
ATOM 852 C CA . THR A 1 103 ? -8.030 -4.069 14.222 1.00 98.62 103 THR A CA 1
ATOM 853 C C . THR A 1 103 ? -7.483 -5.316 13.547 1.00 98.62 103 THR A C 1
ATOM 855 O O . THR A 1 103 ? -6.758 -5.238 12.559 1.00 98.62 103 THR A O 1
ATOM 858 N N . GLU A 1 104 ? -7.868 -6.470 14.074 1.00 98.25 104 GLU A N 1
ATOM 859 C CA . GLU A 1 104 ? -7.672 -7.764 13.433 1.00 98.25 104 GLU A CA 1
ATOM 860 C C . GLU A 1 104 ? -8.944 -8.178 12.709 1.00 98.25 104 GLU A C 1
ATOM 862 O O . GLU A 1 104 ? -10.023 -8.165 13.306 1.00 98.25 104 GLU A O 1
ATOM 867 N N . TYR A 1 105 ? -8.824 -8.620 11.461 1.00 98.25 105 TYR A N 1
ATOM 868 C CA . TYR A 1 105 ? -9.900 -9.353 10.815 1.00 98.25 105 TYR A CA 1
ATOM 869 C C . TYR A 1 105 ? -9.972 -10.806 11.297 1.00 98.25 105 TYR A C 1
ATOM 871 O O . TYR A 1 105 ? -8.987 -11.545 11.263 1.00 98.25 105 TYR A O 1
ATOM 879 N N . THR A 1 106 ? -11.184 -11.228 11.647 1.00 96.50 106 THR A N 1
ATOM 880 C CA . THR A 1 106 ? -11.574 -12.629 11.839 1.00 96.50 106 THR A CA 1
ATOM 881 C C . THR A 1 106 ? -12.846 -12.918 11.040 1.00 96.50 106 THR A C 1
ATOM 883 O O . THR A 1 106 ? -13.509 -11.993 10.566 1.00 96.50 106 THR A O 1
ATOM 886 N N . SER A 1 107 ? -13.262 -14.185 10.950 1.00 94.44 107 SER A N 1
ATOM 887 C CA . SER A 1 107 ? -14.535 -14.544 10.307 1.00 94.44 107 SER A CA 1
ATOM 888 C C . SER A 1 107 ? -15.768 -13.884 10.947 1.00 94.44 107 SER A C 1
ATOM 890 O O . SER A 1 107 ? -16.805 -13.791 10.297 1.00 94.44 107 SER A O 1
ATOM 892 N N . GLU A 1 108 ? -15.673 -13.424 12.199 1.00 95.00 108 GLU A N 1
ATOM 893 C CA . GLU A 1 108 ? -16.756 -12.749 12.928 1.00 95.00 108 GLU A CA 1
ATOM 894 C C . GLU A 1 108 ? -16.762 -11.221 12.738 1.00 95.00 108 GLU A C 1
ATOM 896 O O . GLU A 1 108 ? -17.776 -10.574 12.993 1.00 95.00 108 GLU A O 1
ATOM 901 N N . GLY A 1 109 ? -15.661 -10.631 12.257 1.00 96.56 109 GLY A N 1
ATOM 902 C CA . GLY A 1 109 ? -15.545 -9.194 12.005 1.00 96.56 109 GLY A CA 1
ATOM 903 C C . GLY A 1 109 ? -14.188 -8.606 12.391 1.00 96.56 109 GLY A C 1
ATOM 904 O O . GLY A 1 109 ? -13.200 -9.324 12.558 1.00 96.56 109 GLY A O 1
ATOM 905 N N . LEU A 1 110 ? -14.145 -7.275 12.513 1.00 98.31 110 LEU A N 1
ATOM 906 C CA . LEU A 1 110 ? -12.948 -6.516 12.885 1.00 98.31 110 LEU A CA 1
ATOM 907 C C . LEU A 1 110 ? -12.881 -6.328 14.403 1.00 98.31 110 LEU A C 1
ATOM 909 O O . LEU A 1 110 ? -13.606 -5.505 14.968 1.00 98.31 110 LEU A O 1
ATOM 913 N N . PHE A 1 111 ? -11.991 -7.073 15.053 1.00 98.31 111 PHE A N 1
ATOM 914 C CA . PHE A 1 111 ? -11.744 -6.988 16.489 1.00 98.31 111 PHE A CA 1
ATOM 915 C C . PHE A 1 111 ? -10.739 -5.884 16.783 1.00 98.31 111 PHE A C 1
ATOM 917 O O . PHE A 1 111 ? -9.657 -5.850 16.204 1.00 98.31 111 PHE A O 1
ATOM 924 N N . ILE A 1 112 ? -11.067 -4.987 17.706 1.00 98.12 112 ILE A N 1
ATOM 925 C CA . ILE A 1 112 ? -10.177 -3.907 18.127 1.00 98.12 112 ILE A CA 1
ATOM 926 C C . ILE A 1 112 ? -9.051 -4.506 18.952 1.00 98.12 112 ILE A C 1
ATOM 928 O O . ILE A 1 112 ? -9.293 -5.037 20.030 1.00 98.12 112 ILE A O 1
ATOM 932 N N . ARG A 1 113 ? -7.817 -4.398 18.476 1.00 96.38 113 ARG A N 1
ATOM 933 C CA . ARG A 1 113 ? -6.627 -4.908 19.170 1.00 96.38 113 ARG A CA 1
ATOM 934 C C . ARG A 1 113 ? -5.795 -3.785 19.775 1.00 96.38 113 ARG A C 1
ATOM 936 O O . ARG A 1 113 ? -5.141 -4.001 20.787 1.00 96.38 113 ARG A O 1
ATOM 943 N N . ASP A 1 114 ? -5.926 -2.574 19.236 1.00 95.94 114 ASP A N 1
ATOM 944 C CA . ASP A 1 114 ? -5.556 -1.343 19.927 1.00 95.94 114 ASP A CA 1
ATOM 945 C C . ASP A 1 114 ? -6.609 -0.245 19.714 1.00 95.94 114 ASP A C 1
ATOM 947 O O . ASP A 1 114 ? -7.072 -0.013 18.596 1.00 95.94 114 ASP A O 1
ATOM 951 N N . GLY A 1 115 ? -6.960 0.459 20.796 1.00 95.75 115 GLY A N 1
ATOM 952 C CA . GLY A 1 115 ? -7.898 1.586 20.762 1.00 95.75 115 GLY A CA 1
ATOM 953 C C . GLY A 1 115 ? -9.316 1.330 21.283 1.00 95.75 115 GLY A C 1
ATOM 954 O O . GLY A 1 115 ? -10.210 2.086 20.922 1.00 95.75 115 GLY A O 1
ATOM 955 N N . ASN A 1 116 ? -9.544 0.337 22.153 1.00 97.19 116 ASN A N 1
ATOM 956 C CA . ASN A 1 116 ? -10.873 0.072 22.740 1.00 97.19 116 ASN A CA 1
ATOM 957 C C . ASN A 1 116 ? -11.447 1.294 23.497 1.00 97.19 116 ASN A C 1
ATOM 959 O O . ASN A 1 116 ? -12.556 1.728 23.202 1.00 97.19 116 ASN A O 1
ATOM 963 N N . HIS A 1 117 ? -10.679 1.914 24.406 1.00 96.31 117 HIS A N 1
ATOM 964 C CA . HIS A 1 117 ? -11.106 3.148 25.095 1.00 96.31 117 HIS A CA 1
ATOM 965 C C . HIS A 1 117 ? -11.279 4.326 24.134 1.00 96.31 117 HIS A C 1
ATOM 967 O O . HIS A 1 117 ? -12.178 5.143 24.312 1.00 96.31 117 HIS A O 1
ATOM 973 N N . ARG A 1 118 ? -10.427 4.404 23.099 1.00 96.12 118 ARG A N 1
ATOM 974 C CA . ARG A 1 118 ? -10.492 5.461 22.078 1.00 96.12 118 ARG A CA 1
ATOM 975 C C . ARG A 1 118 ? -11.782 5.356 21.276 1.00 96.12 118 ARG A C 1
ATOM 977 O O . ARG A 1 118 ? -12.423 6.369 21.039 1.00 96.12 118 ARG A O 1
ATOM 984 N N . GLN A 1 119 ? -12.175 4.142 20.902 1.00 97.88 119 GLN A N 1
ATOM 985 C CA . GLN A 1 119 ? -13.423 3.879 20.196 1.00 97.88 119 GLN A CA 1
ATOM 986 C C . GLN A 1 119 ? -14.640 4.317 21.019 1.00 97.88 119 GLN A C 1
ATOM 988 O O . GLN A 1 119 ? -15.498 5.016 20.484 1.00 97.88 119 GLN A O 1
ATOM 993 N N . GLU A 1 120 ? -14.680 3.991 22.312 1.00 97.88 120 GLU A N 1
ATOM 994 C CA . GLU A 1 120 ? -15.758 4.427 23.206 1.00 97.88 120 GLU A CA 1
ATOM 995 C C . GLU A 1 120 ? -15.783 5.956 23.363 1.00 97.88 120 GLU A C 1
ATOM 997 O O . GLU A 1 120 ? -16.825 6.581 23.178 1.00 97.88 120 GLU A O 1
ATOM 1002 N N . ALA A 1 121 ? -14.632 6.587 23.610 1.00 97.38 121 ALA A N 1
ATOM 1003 C CA . ALA A 1 121 ? -14.538 8.042 23.731 1.00 97.38 121 ALA A CA 1
ATOM 1004 C C . ALA A 1 121 ? -14.996 8.769 22.451 1.00 97.38 121 ALA A C 1
ATOM 1006 O O . ALA A 1 121 ? -15.735 9.752 22.520 1.00 97.38 121 ALA A O 1
ATOM 1007 N N . LEU A 1 122 ? -14.610 8.259 21.277 1.00 97.06 122 LEU A N 1
ATOM 1008 C CA . LEU A 1 122 ? -15.047 8.778 19.979 1.00 97.06 122 LEU A CA 1
ATOM 1009 C C . LEU A 1 122 ? -16.569 8.658 19.797 1.00 97.06 122 LEU A C 1
ATOM 1011 O O . LEU A 1 122 ? -17.204 9.602 19.322 1.00 97.06 122 LEU A O 1
ATOM 1015 N N . LEU A 1 123 ? -17.166 7.529 20.194 1.00 97.56 123 LEU A N 1
ATOM 1016 C CA . LEU A 1 123 ? -18.617 7.342 20.149 1.00 97.56 123 LEU A CA 1
ATOM 1017 C C . LEU A 1 123 ? -19.354 8.322 21.072 1.00 97.56 123 LEU A C 1
ATOM 1019 O O . LEU A 1 123 ? -20.382 8.866 20.665 1.00 97.56 123 LEU A O 1
ATOM 1023 N N . GLN A 1 124 ? -18.831 8.584 22.275 1.00 97.31 124 GLN A N 1
ATOM 1024 C CA . GLN A 1 124 ? -19.449 9.504 23.239 1.00 97.31 124 GLN A CA 1
ATOM 1025 C C . GLN A 1 124 ? -19.508 10.949 22.738 1.00 97.31 124 GLN A C 1
ATOM 1027 O O . GLN A 1 124 ? -20.494 11.641 22.986 1.00 97.31 124 GLN A O 1
ATOM 1032 N N . ILE A 1 125 ? -18.509 11.392 21.969 1.00 96.25 125 ILE A N 1
ATOM 1033 C CA . ILE A 1 125 ? -18.524 12.717 21.326 1.00 96.25 125 ILE A CA 1
ATOM 1034 C C . ILE A 1 125 ? -19.283 12.736 19.986 1.00 96.25 125 ILE A C 1
ATOM 1036 O O . ILE A 1 125 ? -19.228 13.718 19.251 1.00 96.25 125 ILE A O 1
ATOM 1040 N N . GLY A 1 126 ? -19.989 11.654 19.642 1.00 96.62 126 GLY A N 1
ATOM 1041 C CA . GLY A 1 126 ? -20.849 11.574 18.460 1.00 96.62 126 GLY A CA 1
ATOM 1042 C C . GLY A 1 126 ? -20.150 11.164 17.161 1.00 96.62 126 GLY A C 1
ATOM 1043 O O . GLY A 1 126 ? -20.804 11.128 16.112 1.00 96.62 126 GLY A O 1
ATOM 1044 N N . THR A 1 127 ? -18.864 10.798 17.200 1.00 96.94 127 THR A N 1
ATOM 1045 C CA . THR A 1 127 ? -18.126 10.343 16.011 1.00 96.94 127 THR A CA 1
ATOM 1046 C C . THR A 1 127 ? -18.709 9.022 15.511 1.00 96.94 127 THR A C 1
ATOM 1048 O O . THR A 1 127 ? -18.860 8.069 16.270 1.00 96.94 127 THR A O 1
ATOM 1051 N N . GLN A 1 128 ? -19.050 8.945 14.221 1.00 97.69 128 GLN A N 1
ATOM 1052 C CA . GLN A 1 128 ? -19.623 7.727 13.622 1.00 97.69 128 GLN A CA 1
ATOM 1053 C C . GLN A 1 128 ? -18.586 6.885 12.879 1.00 97.69 128 GLN A C 1
ATOM 1055 O O . GLN A 1 128 ? -18.652 5.653 12.892 1.00 97.69 128 GLN A O 1
ATOM 1060 N N . LYS A 1 129 ? -17.640 7.552 12.214 1.00 98.00 129 LYS A N 1
ATOM 1061 C CA . LYS A 1 129 ? -16.549 6.925 11.474 1.00 98.00 129 LYS A CA 1
ATOM 1062 C C . LYS A 1 129 ? -15.222 7.483 11.942 1.00 98.00 129 LYS A C 1
ATOM 1064 O O . LYS A 1 129 ? -15.146 8.666 12.258 1.00 98.00 129 LYS A O 1
ATOM 1069 N N . TYR A 1 130 ? -14.205 6.637 11.968 1.00 97.44 130 TYR A N 1
ATOM 1070 C CA . TYR A 1 130 ? -12.864 7.066 12.325 1.00 97.44 130 TYR A CA 1
ATOM 1071 C C . TYR A 1 130 ? -11.802 6.256 11.596 1.00 97.44 130 TYR A C 1
ATOM 1073 O O . TYR A 1 130 ? -12.047 5.119 11.177 1.00 97.44 130 TYR A O 1
ATOM 1081 N N . SER A 1 131 ? -10.613 6.849 11.510 1.00 97.62 131 SER A N 1
ATOM 1082 C CA . SER A 1 131 ? -9.414 6.232 10.961 1.00 97.62 131 SER A CA 1
ATOM 1083 C C . SER A 1 131 ? -9.146 4.877 11.618 1.00 97.62 131 SER A C 1
ATOM 1085 O O . SER A 1 131 ? -8.905 4.776 12.824 1.00 97.62 131 SER A O 1
ATOM 1087 N N . THR A 1 132 ? -9.228 3.828 10.808 1.00 98.38 132 THR A N 1
ATOM 1088 C CA . THR A 1 132 ? -9.084 2.433 11.217 1.00 98.38 132 THR A CA 1
ATOM 1089 C C . THR A 1 132 ? -8.074 1.741 10.313 1.00 98.38 132 THR A C 1
ATOM 1091 O O . THR A 1 132 ? -8.116 1.879 9.091 1.00 98.38 132 THR A O 1
ATOM 1094 N N . ILE A 1 133 ? -7.167 0.995 10.931 1.00 98.69 133 ILE A N 1
ATOM 1095 C CA . ILE A 1 133 ? -6.218 0.096 10.282 1.00 98.69 133 ILE A CA 1
ATOM 1096 C C . ILE A 1 133 ? -6.674 -1.324 10.591 1.00 98.69 133 ILE A C 1
ATOM 1098 O O . ILE A 1 133 ? -6.939 -1.658 11.748 1.00 98.69 133 ILE A O 1
ATOM 1102 N N . ALA A 1 134 ? -6.755 -2.163 9.570 1.00 98.44 134 ALA A N 1
ATOM 1103 C CA . ALA A 1 134 ? -7.052 -3.577 9.711 1.00 98.44 134 ALA A CA 1
ATOM 1104 C C . ALA A 1 134 ? -5.877 -4.407 9.206 1.00 98.44 134 ALA A C 1
ATOM 1106 O O . ALA A 1 134 ? -5.273 -4.060 8.189 1.00 98.44 134 ALA A O 1
ATOM 1107 N N . TRP A 1 135 ? -5.587 -5.520 9.872 1.00 98.44 135 TRP A N 1
ATOM 1108 C CA . TRP A 1 135 ? -4.765 -6.568 9.280 1.00 98.44 135 TRP A CA 1
ATOM 1109 C C . TRP A 1 135 ? -5.559 -7.844 9.040 1.00 98.44 135 TRP A C 1
ATOM 1111 O O . TRP A 1 135 ? -6.498 -8.171 9.767 1.00 98.44 135 TRP A O 1
ATOM 1121 N N . PHE A 1 136 ? -5.117 -8.588 8.033 1.00 98.31 136 PHE A N 1
ATOM 1122 C CA . PHE A 1 136 ? -5.620 -9.903 7.672 1.00 98.31 136 PHE A CA 1
ATOM 1123 C C . PHE A 1 136 ? -4.480 -10.916 7.762 1.00 98.31 136 PHE A C 1
ATOM 1125 O O . PHE A 1 136 ? -3.330 -10.624 7.418 1.00 98.31 136 PHE A O 1
ATOM 1132 N N . ASN A 1 137 ? -4.804 -12.120 8.230 1.00 97.06 137 ASN A N 1
ATOM 1133 C CA . ASN A 1 137 ? -3.829 -13.194 8.425 1.00 97.06 137 ASN A CA 1
ATOM 1134 C C . ASN A 1 137 ? -3.540 -13.960 7.128 1.00 97.06 137 ASN A C 1
ATOM 1136 O O . ASN A 1 137 ? -2.503 -14.606 7.009 1.00 97.06 137 ASN A O 1
ATOM 1140 N N . THR A 1 138 ? -4.424 -13.850 6.133 1.00 96.69 138 THR A N 1
ATOM 1141 C CA . THR A 1 138 ? -4.217 -14.402 4.794 1.00 96.69 138 THR A CA 1
ATOM 1142 C C . THR A 1 138 ? -4.659 -13.410 3.720 1.00 96.69 138 THR A C 1
ATOM 1144 O O . THR A 1 138 ? -5.542 -12.579 3.941 1.00 96.69 138 THR A O 1
ATOM 1147 N N . LEU A 1 139 ? -4.075 -13.527 2.525 1.00 96.19 139 LEU A N 1
ATOM 1148 C CA . LEU A 1 139 ? -4.497 -12.731 1.373 1.00 96.19 139 LEU A CA 1
ATOM 1149 C C . LEU A 1 139 ? -5.937 -13.061 0.952 1.00 96.19 139 LEU A C 1
ATOM 1151 O O . LEU A 1 139 ? -6.688 -12.183 0.542 1.00 96.19 139 LEU A O 1
ATOM 1155 N N . ASN A 1 140 ? -6.334 -14.329 1.078 1.00 96.50 140 ASN A N 1
ATOM 1156 C CA . ASN A 1 140 ? -7.680 -14.776 0.729 1.00 96.50 140 ASN A CA 1
ATOM 1157 C C . ASN A 1 140 ? -8.750 -14.107 1.595 1.00 96.50 140 ASN A C 1
ATOM 1159 O O . ASN A 1 140 ? -9.792 -13.719 1.067 1.00 96.50 140 ASN A O 1
ATOM 1163 N N . ASP A 1 141 ? -8.493 -13.946 2.895 1.00 97.19 141 ASP A N 1
ATOM 1164 C CA . ASP A 1 141 ? -9.408 -13.248 3.801 1.00 97.19 141 ASP A CA 1
ATOM 1165 C C . ASP A 1 141 ? -9.585 -11.786 3.387 1.00 97.19 141 ASP A C 1
ATOM 1167 O O . ASP A 1 141 ? -10.714 -11.293 3.312 1.00 97.19 141 ASP A O 1
ATOM 1171 N N . LEU A 1 142 ? -8.476 -11.121 3.043 1.00 97.44 142 LEU A N 1
ATOM 1172 C CA . LEU A 1 142 ? -8.481 -9.754 2.533 1.00 97.44 142 LEU A CA 1
ATOM 1173 C C . LEU A 1 142 ? -9.303 -9.653 1.242 1.00 97.44 142 LEU A C 1
ATOM 1175 O O . LEU A 1 142 ? -10.218 -8.834 1.167 1.00 97.44 142 LEU A O 1
ATOM 1179 N N . ILE A 1 143 ? -9.030 -10.501 0.244 1.00 95.75 143 ILE A N 1
ATOM 1180 C CA . ILE A 1 143 ? -9.690 -10.432 -1.070 1.00 95.75 143 ILE A CA 1
ATOM 1181 C C . ILE A 1 143 ? -11.193 -10.710 -0.965 1.00 95.75 143 ILE A C 1
ATOM 1183 O O . ILE A 1 143 ? -11.998 -10.032 -1.602 1.00 95.75 143 ILE A O 1
ATOM 1187 N N . ARG A 1 144 ? -11.593 -11.707 -0.167 1.00 95.50 144 ARG A N 1
ATOM 1188 C CA . ARG A 1 144 ? -13.006 -12.100 -0.029 1.00 95.50 144 ARG A CA 1
ATOM 1189 C C . ARG A 1 144 ? -13.819 -11.064 0.741 1.00 95.50 144 ARG A C 1
ATOM 1191 O O . ARG A 1 144 ? -14.988 -10.833 0.425 1.00 95.50 144 ARG A O 1
ATOM 1198 N N . THR A 1 145 ? -13.212 -10.444 1.746 1.00 95.88 145 THR A N 1
ATOM 1199 C CA . THR A 1 145 ? -13.932 -9.572 2.678 1.00 95.88 145 THR A CA 1
ATOM 1200 C C . THR A 1 145 ? -13.962 -8.135 2.190 1.00 95.88 145 THR A C 1
ATOM 1202 O O . THR A 1 145 ? -15.023 -7.507 2.197 1.00 95.88 145 THR A O 1
ATOM 1205 N N . CYS A 1 146 ? -12.843 -7.610 1.702 1.00 97.38 146 CYS A N 1
ATOM 1206 C CA . CYS A 1 146 ? -12.744 -6.214 1.297 1.00 97.38 146 CYS A CA 1
ATOM 1207 C C . CYS A 1 146 ? -13.403 -5.950 -0.060 1.00 97.38 146 CYS A C 1
ATOM 1209 O O . CYS A 1 146 ? -13.700 -6.850 -0.849 1.00 97.38 146 CYS A O 1
ATOM 1211 N N . LYS A 1 147 ? -13.700 -4.680 -0.327 1.00 97.25 147 LYS A N 1
ATOM 1212 C CA . LYS A 1 147 ? -14.043 -4.202 -1.665 1.00 97.25 147 LYS A CA 1
ATOM 1213 C C . LYS A 1 147 ? -12.734 -3.932 -2.399 1.00 97.25 147 LYS A C 1
ATOM 1215 O O . LYS A 1 147 ? -11.896 -3.209 -1.874 1.00 97.25 147 LYS A O 1
ATOM 1220 N N . ILE A 1 148 ? -12.586 -4.479 -3.599 1.00 96.69 148 ILE A N 1
ATOM 1221 C CA . ILE A 1 148 ? -11.436 -4.215 -4.468 1.00 96.69 148 ILE A CA 1
ATOM 1222 C C . ILE A 1 148 ? -11.893 -3.312 -5.616 1.00 96.69 148 ILE A C 1
ATOM 1224 O O . ILE A 1 148 ? -12.973 -3.523 -6.170 1.00 96.69 148 I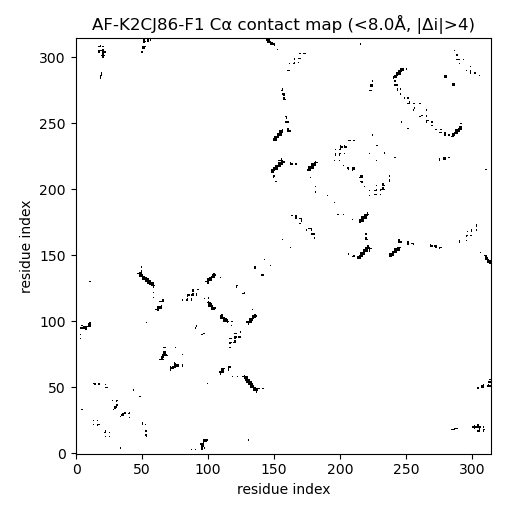LE A O 1
ATOM 1228 N N . GLN A 1 149 ? -11.106 -2.288 -5.940 1.00 96.88 149 GLN A N 1
ATOM 1229 C CA . GLN A 1 149 ? -11.327 -1.403 -7.085 1.00 96.88 149 GLN A CA 1
ATOM 1230 C C . GLN A 1 149 ? -10.144 -1.488 -8.050 1.00 96.88 149 GLN A C 1
ATOM 1232 O O . GLN A 1 149 ? -8.996 -1.427 -7.629 1.00 96.88 149 GLN A O 1
ATOM 1237 N N . SER A 1 150 ? -10.414 -1.626 -9.346 1.00 97.62 150 SER A N 1
ATOM 1238 C CA . SER A 1 150 ? -9.371 -1.741 -10.367 1.00 97.62 150 SER A CA 1
ATOM 1239 C C . SER A 1 150 ? -8.709 -0.404 -10.668 1.00 97.62 150 SER A C 1
ATOM 1241 O O . SER A 1 150 ? -9.356 0.486 -11.222 1.00 97.62 150 SER A O 1
ATOM 1243 N N . HIS A 1 151 ? -7.422 -0.291 -10.350 1.00 98.50 151 HIS A N 1
ATOM 1244 C CA . HIS A 1 151 ? -6.577 0.871 -10.643 1.00 98.50 151 HIS A CA 1
ATOM 1245 C C . HIS A 1 151 ? -5.415 0.487 -11.573 1.00 98.50 151 HIS A C 1
ATOM 1247 O O . HIS A 1 151 ? -5.120 -0.697 -11.760 1.00 98.50 151 HIS A O 1
ATOM 1253 N N . THR A 1 152 ? -4.735 1.489 -12.129 1.00 98.69 152 THR A N 1
ATOM 1254 C CA . THR A 1 152 ? -3.564 1.302 -12.999 1.00 98.69 152 THR A CA 1
ATOM 1255 C C . THR A 1 152 ? -2.312 1.866 -12.344 1.00 98.69 152 THR A C 1
ATOM 1257 O O . THR A 1 152 ? -2.334 2.976 -11.821 1.00 98.69 152 THR A O 1
ATOM 1260 N N . PHE A 1 153 ? -1.210 1.125 -12.386 1.00 98.62 153 P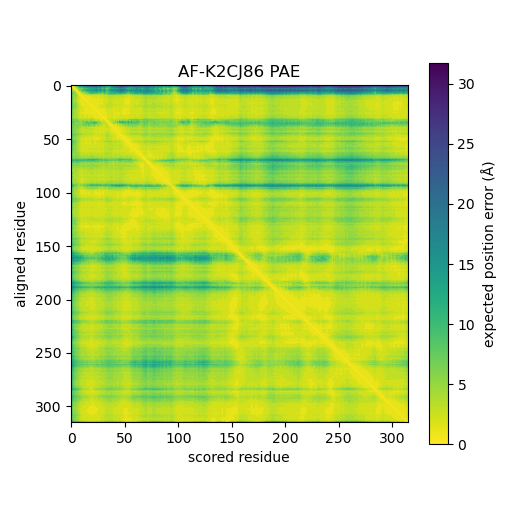HE A N 1
ATOM 1261 C CA . PHE A 1 153 ? 0.051 1.506 -11.758 1.00 98.62 153 PHE A CA 1
ATOM 1262 C C . PHE A 1 153 ? 1.178 1.490 -12.782 1.00 98.62 153 PHE A C 1
ATOM 1264 O O . PHE A 1 153 ? 1.420 0.465 -13.416 1.00 98.62 153 PHE A O 1
ATOM 1271 N N . PHE A 1 154 ? 1.907 2.595 -12.897 1.00 98.12 154 PHE A N 1
ATOM 1272 C CA . PHE A 1 154 ? 3.161 2.656 -13.641 1.00 98.12 154 PHE A CA 1
ATOM 1273 C C . PHE A 1 154 ? 4.317 2.677 -12.648 1.00 98.12 154 PHE A C 1
ATOM 1275 O O . PHE A 1 154 ? 4.512 3.656 -11.928 1.00 98.12 154 PHE A O 1
ATOM 1282 N N . LEU A 1 155 ? 5.067 1.577 -12.592 1.00 97.12 155 LEU A N 1
ATOM 1283 C CA . LEU A 1 155 ? 6.249 1.437 -11.751 1.00 97.12 155 LEU A CA 1
ATOM 1284 C C . LEU A 1 155 ? 7.503 1.602 -12.610 1.00 97.12 155 LEU A C 1
ATOM 1286 O O . LEU A 1 155 ? 7.932 0.679 -13.310 1.00 97.12 155 LEU A O 1
ATOM 1290 N N . THR A 1 156 ? 8.090 2.793 -12.553 1.00 95.38 156 THR A N 1
ATOM 1291 C CA . THR A 1 156 ? 9.217 3.178 -13.395 1.00 95.38 156 THR A CA 1
ATOM 1292 C C . THR A 1 156 ? 10.571 2.908 -12.751 1.00 95.38 156 THR A C 1
ATOM 1294 O O . THR A 1 156 ? 10.737 2.861 -11.533 1.00 95.38 156 THR A O 1
ATOM 1297 N N . GLY A 1 157 ? 11.570 2.706 -13.599 1.00 92.50 157 GLY A N 1
ATOM 1298 C CA . GLY A 1 157 ? 12.962 2.517 -13.212 1.00 92.50 157 GLY A CA 1
ATOM 1299 C C . GLY A 1 157 ? 13.798 2.154 -14.431 1.00 92.50 157 GLY A C 1
ATOM 1300 O O . GLY A 1 157 ? 13.317 1.490 -15.349 1.00 92.50 157 GLY A O 1
ATOM 1301 N N . THR A 1 158 ? 15.058 2.567 -14.477 1.00 89.75 158 THR A N 1
ATOM 1302 C CA . THR A 1 158 ? 15.923 2.323 -15.643 1.00 89.75 158 THR A CA 1
ATOM 1303 C C . THR A 1 158 ? 16.549 0.928 -15.633 1.00 89.75 158 THR A C 1
ATOM 1305 O O . THR A 1 158 ? 16.307 0.106 -14.742 1.00 89.75 158 THR A O 1
ATOM 1308 N N . SER A 1 159 ? 17.324 0.590 -16.667 1.00 88.00 159 SER A N 1
ATOM 1309 C CA . SER A 1 159 ? 18.084 -0.662 -16.662 1.00 88.00 159 SER A CA 1
ATOM 1310 C C . SER A 1 159 ? 19.031 -0.685 -15.461 1.00 88.00 159 SER A C 1
ATOM 1312 O O . SER A 1 159 ? 19.683 0.307 -15.144 1.00 88.00 159 SER A O 1
ATOM 1314 N N . GLY A 1 160 ? 19.084 -1.822 -14.767 1.00 82.50 160 GLY A N 1
ATOM 1315 C CA . GLY A 1 160 ? 19.845 -1.964 -13.525 1.00 82.50 160 GLY A CA 1
ATOM 1316 C C . GLY A 1 160 ? 19.061 -1.640 -12.248 1.00 82.50 160 GLY A C 1
ATOM 1317 O O . GLY A 1 160 ? 19.568 -1.953 -11.176 1.00 82.50 160 GLY A O 1
ATOM 1318 N N . SER A 1 161 ? 17.819 -1.139 -12.322 1.00 82.56 161 SER A N 1
ATOM 1319 C CA . SER A 1 161 ? 17.022 -0.826 -11.119 1.00 82.56 161 SER A CA 1
ATOM 1320 C C . SER A 1 161 ? 16.343 -2.030 -10.440 1.00 82.56 161 SER A C 1
ATOM 1322 O O . SER A 1 161 ? 15.802 -1.898 -9.352 1.00 82.56 161 SER A O 1
ATOM 1324 N N . GLY A 1 162 ? 16.367 -3.221 -11.056 1.00 79.44 162 GLY A N 1
ATOM 1325 C CA . GLY A 1 162 ? 15.825 -4.455 -10.456 1.00 79.44 162 GLY A CA 1
ATOM 1326 C C . GLY A 1 162 ? 14.378 -4.820 -10.827 1.00 79.44 162 GLY A C 1
ATOM 1327 O O . GLY A 1 162 ? 13.845 -5.775 -10.272 1.00 79.44 162 GLY A O 1
ATOM 1328 N N . LYS A 1 163 ? 13.757 -4.124 -11.791 1.00 85.38 163 LYS A N 1
ATOM 1329 C CA . LYS A 1 163 ? 12.354 -4.342 -12.216 1.00 85.38 163 LYS A CA 1
ATOM 1330 C C . LYS A 1 163 ? 11.987 -5.797 -12.521 1.00 85.38 163 LYS A C 1
ATOM 1332 O O . LYS A 1 163 ? 11.036 -6.300 -11.941 1.00 85.38 163 LYS A O 1
ATOM 1337 N N . SER A 1 164 ? 12.738 -6.478 -13.390 1.00 79.62 164 SER A N 1
ATOM 1338 C CA . SER A 1 164 ? 12.367 -7.825 -13.856 1.00 79.62 164 SER A CA 1
ATOM 1339 C C . SER A 1 164 ? 12.289 -8.842 -12.709 1.00 79.62 164 SER A C 1
ATOM 1341 O O . SER A 1 164 ? 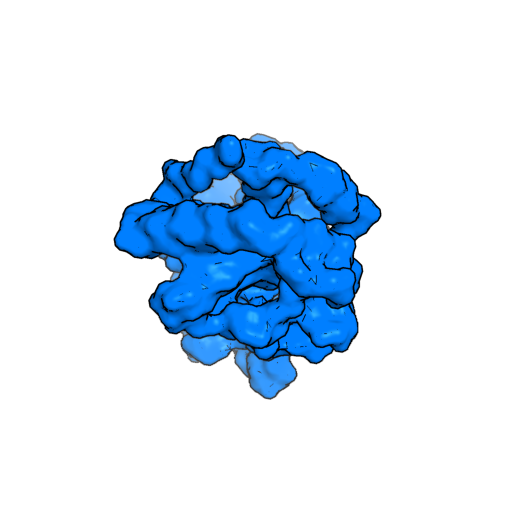11.420 -9.702 -12.705 1.00 79.62 164 SER A O 1
ATOM 1343 N N . THR A 1 165 ? 13.135 -8.699 -11.681 1.00 81.94 165 THR A N 1
ATOM 1344 C CA . THR A 1 165 ? 13.084 -9.526 -10.460 1.00 81.94 165 THR A CA 1
ATOM 1345 C C . THR A 1 165 ? 11.808 -9.282 -9.646 1.00 81.94 165 THR A C 1
ATOM 1347 O O . THR A 1 165 ? 11.272 -10.194 -9.015 1.00 81.94 165 THR A O 1
ATOM 1350 N N . ILE A 1 166 ? 11.315 -8.047 -9.658 1.00 88.44 166 ILE A N 1
ATOM 1351 C CA . ILE A 1 166 ? 10.143 -7.626 -8.893 1.00 88.44 166 ILE A CA 1
ATOM 1352 C C . ILE A 1 166 ? 8.846 -8.037 -9.606 1.00 88.44 166 ILE A C 1
ATOM 1354 O O . ILE A 1 166 ? 7.923 -8.471 -8.926 1.00 88.44 166 ILE A O 1
ATOM 1358 N N . VAL A 1 167 ? 8.776 -7.976 -10.944 1.00 89.94 167 VAL A N 1
ATOM 1359 C CA . VAL A 1 167 ? 7.574 -8.345 -11.729 1.00 89.94 167 VAL A CA 1
ATOM 1360 C C . VAL A 1 167 ? 7.058 -9.736 -11.355 1.00 89.94 167 VAL A C 1
ATOM 1362 O O . VAL A 1 167 ? 5.916 -9.873 -10.916 1.00 89.94 167 VAL A O 1
ATOM 1365 N N . GLU A 1 168 ? 7.915 -10.759 -11.436 1.00 89.94 168 GLU A N 1
ATOM 1366 C CA . GLU A 1 168 ? 7.537 -12.137 -11.088 1.00 89.94 168 GLU A CA 1
ATOM 1367 C C . GLU A 1 168 ? 7.114 -12.277 -9.618 1.00 89.94 168 GLU A C 1
ATOM 1369 O O . GLU A 1 168 ? 6.246 -13.083 -9.273 1.00 89.94 168 GLU A O 1
ATOM 1374 N N . SER A 1 169 ? 7.744 -11.506 -8.732 1.00 94.25 169 SER A N 1
ATOM 1375 C CA . SER A 1 169 ? 7.486 -11.554 -7.294 1.00 94.25 169 SER A CA 1
ATOM 1376 C C . SER A 1 169 ? 6.140 -10.907 -6.946 1.00 94.25 169 SER A C 1
ATOM 1378 O O . SER A 1 169 ? 5.384 -11.467 -6.150 1.00 94.25 169 SER A O 1
ATOM 1380 N N . ILE A 1 170 ? 5.786 -9.791 -7.597 1.00 95.69 170 ILE A N 1
ATOM 1381 C CA . ILE A 1 170 ? 4.465 -9.157 -7.466 1.00 95.69 170 ILE A CA 1
ATOM 1382 C C . ILE A 1 170 ? 3.379 -10.098 -7.990 1.00 95.69 170 ILE A C 1
ATOM 1384 O O . ILE A 1 170 ? 2.399 -10.312 -7.284 1.00 95.69 170 ILE A O 1
ATOM 1388 N N . GLN A 1 171 ? 3.560 -10.712 -9.167 1.00 93.94 171 GLN A N 1
ATOM 1389 C CA . GLN A 1 171 ? 2.582 -11.658 -9.732 1.00 93.94 171 GLN A CA 1
ATOM 1390 C C . GLN A 1 171 ? 2.267 -12.812 -8.771 1.00 93.94 171 GLN A C 1
ATOM 1392 O O . GLN A 1 171 ? 1.111 -13.200 -8.610 1.00 93.94 171 GLN A O 1
ATOM 1397 N N . LYS A 1 172 ? 3.289 -13.346 -8.090 1.00 94.06 172 LYS A N 1
ATOM 1398 C CA . LYS A 1 172 ? 3.118 -14.414 -7.092 1.00 94.06 172 LYS A CA 1
ATOM 1399 C C . LYS A 1 172 ? 2.393 -13.932 -5.836 1.00 94.06 172 LYS A C 1
ATOM 1401 O O . LYS A 1 172 ? 1.580 -14.671 -5.286 1.00 94.06 172 LYS A O 1
ATOM 1406 N N . LEU A 1 173 ? 2.706 -12.727 -5.357 1.00 95.12 173 LEU A N 1
ATOM 1407 C CA . LEU A 1 173 ? 2.135 -12.186 -4.121 1.00 95.12 173 LEU A CA 1
ATOM 1408 C C . LEU A 1 173 ? 0.726 -11.622 -4.304 1.00 95.12 173 LEU A C 1
ATOM 1410 O O . LEU A 1 173 ? -0.063 -11.683 -3.366 1.00 95.12 173 LEU A O 1
ATOM 1414 N N . LEU A 1 174 ? 0.403 -11.091 -5.481 1.00 96.25 174 LEU A N 1
ATOM 1415 C CA . LEU A 1 174 ? -0.885 -10.490 -5.814 1.00 96.25 174 LEU A CA 1
ATOM 1416 C C . LEU A 1 174 ? -1.471 -11.162 -7.070 1.00 96.25 174 LEU A C 1
ATOM 1418 O O . LEU A 1 174 ? -1.590 -10.531 -8.110 1.00 96.25 174 LEU A O 1
ATOM 1422 N N . PRO A 1 175 ? -1.915 -12.428 -7.004 1.00 95.25 175 PRO A N 1
ATOM 1423 C CA . PRO A 1 175 ? -2.402 -13.164 -8.180 1.00 95.25 175 PRO A CA 1
ATOM 1424 C C . PRO A 1 175 ? -3.728 -12.635 -8.769 1.00 95.25 175 PRO A C 1
ATOM 1426 O O . PRO A 1 175 ? -4.261 -13.210 -9.711 1.00 95.25 175 PRO A O 1
ATOM 1429 N N . PHE A 1 176 ? -4.300 -11.580 -8.185 1.00 95.06 176 PHE A N 1
ATOM 1430 C CA . PHE A 1 176 ? -5.551 -10.940 -8.601 1.00 95.06 176 PHE A CA 1
ATOM 1431 C C . PHE A 1 176 ? -5.326 -9.585 -9.296 1.00 95.06 176 PHE A C 1
ATOM 1433 O O . PHE A 1 176 ? -6.293 -8.869 -9.564 1.00 95.06 176 PHE A O 1
ATOM 1440 N N . VAL A 1 177 ? -4.068 -9.213 -9.553 1.00 97.19 177 VAL A N 1
ATOM 1441 C CA . VAL A 1 177 ? -3.696 -8.045 -10.359 1.00 97.19 177 VAL A CA 1
ATOM 1442 C C . VAL A 1 177 ? -2.909 -8.511 -11.580 1.00 97.19 177 VAL A C 1
ATOM 1444 O O . VAL A 1 177 ? -2.160 -9.483 -11.500 1.00 97.19 177 VAL A O 1
ATOM 1447 N N . ASP A 1 178 ? -3.082 -7.821 -12.701 1.00 97.69 178 ASP A N 1
ATOM 1448 C CA . ASP A 1 178 ? -2.351 -8.112 -13.932 1.00 97.69 178 ASP A CA 1
ATOM 1449 C C . ASP A 1 178 ? -1.042 -7.328 -13.940 1.00 97.69 178 ASP A C 1
ATOM 1451 O O . ASP A 1 178 ? -1.053 -6.110 -13.743 1.00 97.69 178 ASP A O 1
ATOM 1455 N N . VAL A 1 179 ? 0.089 -8.006 -14.108 1.00 97.38 179 VAL A N 1
ATOM 1456 C CA . VAL A 1 179 ? 1.418 -7.385 -14.006 1.00 97.38 179 VAL A CA 1
ATOM 1457 C C . VAL A 1 179 ? 2.180 -7.642 -15.286 1.00 97.38 179 VAL A C 1
ATOM 1459 O O . VAL A 1 179 ? 2.385 -8.796 -15.659 1.00 97.38 179 VAL A O 1
ATOM 1462 N N . HIS A 1 180 ? 2.674 -6.570 -15.887 1.00 96.19 180 HIS A N 1
ATOM 1463 C CA . HIS A 1 180 ? 3.398 -6.600 -17.143 1.00 96.19 180 HIS A CA 1
ATOM 1464 C C . HIS A 1 180 ? 4.774 -5.962 -17.006 1.00 96.19 180 HIS A C 1
ATOM 1466 O O . HIS A 1 180 ? 4.950 -4.963 -16.302 1.00 96.19 180 HIS A O 1
ATOM 1472 N N . ASP A 1 181 ? 5.743 -6.510 -17.734 1.00 94.25 181 ASP A N 1
ATOM 1473 C CA . ASP A 1 181 ? 6.957 -5.772 -18.071 1.00 94.25 181 ASP A CA 1
ATOM 1474 C C . ASP A 1 181 ? 6.632 -4.857 -19.261 1.00 94.25 181 ASP A C 1
ATOM 1476 O O . ASP A 1 181 ? 5.991 -5.286 -20.218 1.00 94.25 181 ASP A O 1
ATOM 1480 N N . PHE A 1 182 ? 7.043 -3.591 -19.218 1.00 94.88 182 PHE A N 1
ATOM 1481 C CA . PHE A 1 182 ? 6.751 -2.625 -20.280 1.00 94.88 182 PHE A CA 1
ATOM 1482 C C . PHE A 1 182 ? 7.247 -3.103 -21.652 1.00 94.88 182 PHE A C 1
ATOM 1484 O O . PHE A 1 182 ? 6.591 -2.848 -22.671 1.00 94.88 182 PHE A O 1
ATOM 1491 N N . ASP A 1 183 ? 8.365 -3.832 -21.644 1.00 92.38 183 ASP A N 1
ATOM 1492 C CA . ASP A 1 183 ? 9.059 -4.356 -22.816 1.00 92.38 183 ASP A CA 1
ATOM 1493 C C . ASP A 1 183 ? 8.501 -5.726 -23.273 1.00 92.38 183 ASP A C 1
ATOM 1495 O O . ASP A 1 183 ? 9.063 -6.367 -24.167 1.00 92.38 183 ASP A O 1
ATOM 1499 N N . GLU A 1 184 ? 7.398 -6.211 -22.681 1.00 90.94 184 GLU A N 1
ATOM 1500 C CA . GLU A 1 184 ? 6.745 -7.470 -23.067 1.00 90.94 184 GLU A CA 1
ATOM 1501 C C . GLU A 1 184 ? 6.386 -7.483 -24.565 1.00 90.94 184 GLU A C 1
ATOM 1503 O O . GLU A 1 184 ? 5.809 -6.543 -25.102 1.00 90.94 184 GLU A O 1
ATOM 1508 N N . GLY A 1 185 ? 6.715 -8.558 -25.280 1.00 86.25 185 GLY A N 1
ATOM 1509 C CA . GLY A 1 185 ? 6.556 -8.611 -26.741 1.00 86.25 185 GLY A CA 1
ATOM 1510 C C . GLY A 1 185 ? 7.717 -7.986 -27.528 1.00 86.25 185 GLY A C 1
ATOM 1511 O O . GLY A 1 185 ? 7.718 -8.065 -28.755 1.00 86.25 185 GLY A O 1
ATOM 1512 N N . GLY A 1 186 ? 8.734 -7.464 -26.836 1.00 88.31 186 GLY A N 1
ATOM 1513 C CA . GLY A 1 186 ? 10.019 -7.064 -27.400 1.00 88.31 186 GLY A CA 1
ATOM 1514 C C . GLY A 1 186 ? 10.163 -5.562 -27.646 1.00 88.31 186 GLY A C 1
ATOM 1515 O O . GLY A 1 186 ? 9.192 -4.827 -27.826 1.00 88.31 186 GLY A O 1
ATOM 1516 N N . VAL A 1 187 ? 11.422 -5.124 -27.691 1.00 89.31 187 VAL A N 1
ATOM 1517 C CA . VAL A 1 187 ? 11.819 -3.751 -28.017 1.00 89.31 187 VAL A CA 1
ATOM 1518 C C . VAL A 1 187 ? 12.384 -3.743 -29.441 1.00 89.31 187 VAL A C 1
ATOM 1520 O O . VAL A 1 187 ? 13.327 -4.494 -29.708 1.00 89.31 187 VAL A O 1
ATOM 1523 N N . PRO A 1 188 ? 11.825 -2.952 -30.374 1.00 90.31 188 PRO A N 1
ATOM 1524 C CA . PRO A 1 188 ? 12.329 -2.890 -31.739 1.00 90.31 188 PRO A CA 1
ATOM 1525 C C . PRO A 1 188 ? 13.728 -2.261 -31.796 1.00 90.31 188 PRO A C 1
ATOM 1527 O O . PRO A 1 188 ? 14.117 -1.466 -30.938 1.00 90.31 188 PRO A O 1
ATOM 1530 N N . GLU A 1 189 ? 14.492 -2.598 -32.835 1.00 88.81 189 GLU A N 1
ATOM 1531 C CA . GLU A 1 189 ? 15.784 -1.958 -33.083 1.00 88.81 189 GLU A CA 1
ATOM 1532 C C . GLU A 1 189 ? 15.593 -0.452 -33.317 1.00 88.81 189 GLU A C 1
ATOM 1534 O O . GLU A 1 189 ? 14.725 -0.037 -34.084 1.00 88.81 189 GLU A O 1
ATOM 1539 N N . GLY A 1 190 ? 16.390 0.370 -32.631 1.00 84.94 190 GLY A N 1
ATOM 1540 C CA . GLY A 1 190 ? 16.266 1.827 -32.702 1.00 84.94 190 GLY A CA 1
ATOM 1541 C C . GLY A 1 190 ? 15.059 2.401 -31.954 1.00 84.94 190 GLY A C 1
ATOM 1542 O O . GLY A 1 190 ? 14.703 3.547 -32.212 1.00 84.94 190 GLY A O 1
ATOM 1543 N N . ALA A 1 191 ? 14.442 1.635 -31.044 1.00 88.44 191 ALA A N 1
ATOM 1544 C CA . ALA A 1 191 ? 13.386 2.131 -30.167 1.00 88.44 191 ALA A CA 1
ATOM 1545 C C . ALA A 1 191 ? 13.782 3.455 -29.497 1.00 88.44 191 ALA A C 1
ATOM 1547 O O . ALA A 1 191 ? 14.824 3.566 -28.844 1.00 88.44 191 ALA A O 1
ATOM 1548 N N . ASP A 1 192 ? 12.922 4.449 -29.665 1.00 91.38 192 ASP A N 1
ATOM 1549 C CA . ASP A 1 192 ? 13.131 5.820 -29.235 1.00 91.38 192 ASP A CA 1
ATOM 1550 C C . ASP A 1 192 ? 11.967 6.303 -28.352 1.00 91.38 192 ASP A C 1
ATOM 1552 O O . ASP A 1 192 ? 11.144 5.530 -27.850 1.00 91.38 192 ASP A O 1
ATOM 1556 N N . GLU A 1 193 ? 11.909 7.613 -28.130 1.00 94.00 193 GLU A N 1
ATOM 1557 C CA . GLU A 1 193 ? 10.810 8.262 -27.420 1.00 94.00 193 GLU A CA 1
ATOM 1558 C C . GLU A 1 193 ? 9.452 8.020 -28.086 1.00 94.00 193 GLU A C 1
ATOM 1560 O O . GLU A 1 193 ? 8.478 7.738 -27.389 1.00 94.00 193 GLU A O 1
ATOM 1565 N N . LYS A 1 194 ? 9.379 8.060 -29.422 1.00 95.75 194 LYS A N 1
ATOM 1566 C CA . LYS A 1 194 ? 8.125 7.843 -30.144 1.00 95.75 194 LYS A CA 1
ATOM 1567 C C . LYS A 1 194 ? 7.591 6.437 -29.887 1.00 95.75 194 LYS A C 1
ATOM 1569 O O . LYS A 1 194 ? 6.414 6.290 -29.563 1.00 95.75 194 LYS A O 1
ATOM 1574 N N . TRP A 1 195 ? 8.456 5.424 -29.967 1.00 95.94 195 TRP A N 1
ATOM 1575 C CA . TRP A 1 195 ? 8.074 4.054 -29.628 1.00 95.94 195 TRP A CA 1
ATOM 1576 C C . TRP A 1 195 ? 7.561 3.948 -28.186 1.00 95.94 195 TRP A C 1
ATOM 1578 O O . TRP A 1 195 ? 6.513 3.347 -27.956 1.00 95.94 195 TRP A O 1
ATOM 1588 N N . ARG A 1 196 ? 8.249 4.563 -27.214 1.00 95.88 196 ARG A N 1
ATOM 1589 C CA . ARG A 1 196 ? 7.831 4.530 -25.801 1.00 95.88 196 ARG A CA 1
ATOM 1590 C C . ARG A 1 196 ? 6.460 5.182 -25.589 1.00 95.88 196 ARG A C 1
ATOM 1592 O O . ARG A 1 196 ? 5.642 4.639 -24.846 1.00 95.88 196 ARG A O 1
ATOM 1599 N N . ILE A 1 197 ? 6.181 6.302 -26.256 1.00 97.44 197 ILE A N 1
ATOM 1600 C CA . ILE A 1 197 ? 4.879 6.983 -26.197 1.00 97.44 197 ILE A CA 1
ATOM 1601 C C . ILE A 1 197 ? 3.773 6.095 -26.783 1.00 97.44 197 ILE A C 1
ATOM 1603 O O . ILE A 1 197 ? 2.732 5.895 -26.152 1.00 97.44 197 ILE A O 1
ATOM 1607 N N . GLU A 1 198 ? 3.998 5.519 -27.966 1.00 96.94 198 GLU A N 1
ATOM 1608 C CA . GLU A 1 198 ? 3.039 4.613 -28.611 1.00 96.94 198 GLU A CA 1
ATOM 1609 C C . GLU A 1 198 ? 2.779 3.373 -27.744 1.00 96.94 198 GLU A C 1
ATOM 1611 O O . GLU A 1 198 ? 1.626 3.012 -27.492 1.00 96.94 198 GLU A O 1
ATOM 1616 N N . ARG A 1 199 ? 3.845 2.788 -27.192 1.00 97.50 199 ARG A N 1
ATOM 1617 C CA . ARG A 1 199 ? 3.779 1.629 -26.300 1.00 97.50 199 ARG A CA 1
ATOM 1618 C C . ARG A 1 199 ? 3.030 1.932 -25.004 1.00 97.50 199 ARG A C 1
ATOM 1620 O O . ARG A 1 199 ? 2.231 1.117 -24.551 1.00 97.50 199 ARG A O 1
ATOM 1627 N N . THR A 1 200 ? 3.238 3.114 -24.428 1.00 98.25 200 THR A N 1
ATOM 1628 C CA . THR A 1 200 ? 2.506 3.590 -23.245 1.00 98.25 200 THR A CA 1
ATOM 1629 C C . THR A 1 200 ? 1.002 3.660 -23.510 1.00 98.25 200 THR A C 1
ATOM 1631 O O . THR A 1 200 ? 0.199 3.200 -22.697 1.00 98.25 200 THR A O 1
ATOM 1634 N N . ASN A 1 201 ? 0.607 4.179 -24.674 1.00 98.44 201 ASN A N 1
ATOM 1635 C CA . ASN A 1 201 ? -0.793 4.222 -25.079 1.00 98.44 201 ASN A CA 1
ATOM 1636 C C . ASN A 1 201 ? -1.394 2.817 -25.260 1.00 98.44 201 ASN A C 1
ATOM 1638 O O . ASN A 1 201 ? -2.551 2.598 -24.902 1.00 98.44 201 ASN A O 1
ATOM 1642 N N . ASP A 1 202 ? -0.628 1.853 -25.769 1.00 98.25 202 ASP A N 1
ATOM 1643 C CA . ASP A 1 202 ? -1.087 0.464 -25.871 1.00 98.25 202 ASP A CA 1
ATOM 1644 C C . ASP A 1 202 ? -1.265 -0.195 -24.497 1.00 98.25 202 ASP A C 1
ATOM 1646 O O . ASP A 1 202 ? -2.282 -0.852 -24.264 1.00 98.25 202 ASP A O 1
ATOM 1650 N N . TRP A 1 203 ? -0.364 0.063 -23.546 1.00 98.44 203 TRP A N 1
ATOM 1651 C CA . TRP A 1 203 ? -0.527 -0.393 -22.163 1.00 98.44 203 TRP A CA 1
ATOM 1652 C C . TRP A 1 203 ? -1.766 0.185 -21.480 1.00 98.44 203 TRP A C 1
ATOM 1654 O O . TRP A 1 203 ? -2.452 -0.518 -20.739 1.00 98.44 203 TRP A O 1
ATOM 1664 N N . LEU A 1 204 ? -2.112 1.440 -21.767 1.00 98.69 204 LEU A N 1
ATOM 1665 C CA . LEU A 1 204 ? -3.352 2.031 -21.267 1.00 98.69 204 LEU A CA 1
ATOM 1666 C C . LEU A 1 204 ? -4.600 1.357 -21.849 1.00 98.69 204 LEU A C 1
ATOM 1668 O O . LEU A 1 204 ? -5.583 1.205 -21.129 1.00 98.69 204 LEU A O 1
ATOM 1672 N N . LYS A 1 205 ? -4.577 0.879 -23.100 1.00 98.56 205 LYS A N 1
ATOM 1673 C CA . LYS A 1 205 ? -5.691 0.083 -23.657 1.00 98.56 205 LYS A CA 1
ATOM 1674 C C . LYS A 1 205 ? -5.845 -1.253 -22.928 1.00 98.56 205 LYS A C 1
ATOM 1676 O O . LYS A 1 205 ? -6.966 -1.635 -22.599 1.00 98.56 205 LYS A O 1
ATOM 1681 N N . VAL A 1 206 ? -4.733 -1.926 -22.615 1.00 98.50 206 VAL A N 1
ATOM 1682 C CA . VAL A 1 206 ? -4.748 -3.139 -21.775 1.00 98.50 206 VAL A CA 1
ATOM 1683 C C . VAL A 1 206 ? -5.361 -2.825 -20.409 1.00 98.50 206 VAL A C 1
ATOM 1685 O O . VAL A 1 206 ? -6.276 -3.519 -19.963 1.00 98.50 206 VAL A O 1
ATOM 1688 N N . ALA A 1 207 ? -4.940 -1.721 -19.785 1.00 98.62 207 ALA A N 1
ATOM 1689 C CA . ALA A 1 207 ? -5.489 -1.276 -18.511 1.00 98.62 207 ALA A CA 1
ATOM 1690 C C . ALA A 1 207 ? -6.996 -0.966 -18.582 1.00 98.62 207 ALA A C 1
ATOM 1692 O O . ALA A 1 207 ? -7.733 -1.328 -17.667 1.00 98.62 207 ALA A O 1
ATOM 1693 N N . GLN A 1 208 ? -7.489 -0.371 -19.675 1.00 98.62 208 GLN A N 1
ATOM 1694 C CA . GLN A 1 208 ? -8.926 -0.179 -19.911 1.00 98.62 208 GLN A CA 1
ATOM 1695 C C . GLN A 1 208 ? -9.685 -1.504 -19.985 1.00 98.62 208 GLN A C 1
ATOM 1697 O O . GLN A 1 208 ? -10.759 -1.633 -19.394 1.00 98.62 208 GLN A O 1
ATOM 1702 N N . ASP A 1 209 ? -9.151 -2.497 -20.692 1.00 98.44 209 ASP A N 1
ATOM 1703 C CA . ASP A 1 209 ? -9.796 -3.804 -20.806 1.00 98.44 209 ASP A CA 1
ATOM 1704 C C . ASP A 1 209 ? -9.793 -4.575 -19.485 1.00 98.44 209 ASP A C 1
ATOM 1706 O O . ASP A 1 209 ? -10.775 -5.247 -19.160 1.00 98.44 209 ASP A O 1
ATOM 1710 N N . ASN A 1 210 ? -8.742 -4.431 -18.684 1.00 98.44 210 ASN A N 1
ATOM 1711 C CA . ASN A 1 210 ? -8.675 -4.996 -17.340 1.00 98.44 210 ASN A CA 1
ATOM 1712 C C . ASN A 1 210 ? -9.590 -4.266 -16.355 1.00 98.44 210 ASN A C 1
ATOM 1714 O O . ASN A 1 210 ? -10.308 -4.918 -15.594 1.00 98.44 210 ASN A O 1
ATOM 1718 N N . HIS A 1 211 ? -9.677 -2.938 -16.434 1.00 98.00 211 HIS A N 1
ATOM 1719 C CA . HIS A 1 211 ? -10.601 -2.148 -15.625 1.00 98.00 211 HIS A CA 1
ATOM 1720 C C . HIS A 1 211 ? -12.062 -2.558 -15.871 1.00 98.00 211 HIS A C 1
ATOM 1722 O O . HIS A 1 211 ? -12.813 -2.752 -14.918 1.00 98.00 211 HIS A O 1
ATOM 1728 N N . LYS A 1 212 ? -12.462 -2.807 -17.130 1.00 97.44 212 LYS A N 1
ATOM 1729 C CA . LYS A 1 212 ? -13.801 -3.345 -17.460 1.00 97.44 212 LYS A CA 1
ATOM 1730 C C . LYS A 1 212 ? -14.082 -4.704 -16.804 1.00 97.44 212 LYS A C 1
ATOM 1732 O O . LYS A 1 212 ? -15.240 -5.032 -16.559 1.00 97.44 212 LYS A O 1
ATOM 1737 N N . LYS A 1 213 ? -13.042 -5.494 -16.519 1.00 97.00 213 LYS A N 1
ATOM 1738 C CA . LYS A 1 213 ? -13.123 -6.786 -15.814 1.00 97.00 213 LYS A CA 1
ATOM 1739 C C . LYS A 1 213 ? -13.003 -6.641 -14.289 1.00 97.00 213 LYS A C 1
ATOM 1741 O O . LYS A 1 213 ? -13.063 -7.645 -13.587 1.00 97.00 213 LYS A O 1
ATOM 1746 N N . GLY A 1 214 ? -12.818 -5.424 -13.771 1.00 96.25 214 GLY A N 1
ATOM 1747 C CA . GLY A 1 214 ? -12.563 -5.171 -12.352 1.00 96.25 214 GLY A CA 1
ATOM 1748 C C . GLY A 1 214 ? -11.166 -5.596 -11.885 1.00 96.25 214 GLY A C 1
ATOM 1749 O O . GLY A 1 214 ? -10.968 -5.789 -10.687 1.00 96.25 214 GLY A O 1
ATOM 1750 N N . MET A 1 215 ? -10.201 -5.733 -12.800 1.00 97.44 215 MET A N 1
ATOM 1751 C CA . MET A 1 215 ? -8.822 -6.135 -12.511 1.00 97.44 215 MET A CA 1
ATOM 1752 C C . MET A 1 215 ? -7.869 -4.937 -12.596 1.00 97.44 215 MET A C 1
ATOM 1754 O O . MET A 1 215 ? -7.909 -4.164 -13.553 1.00 97.44 215 MET A O 1
ATOM 1758 N N . SER A 1 216 ? -7.017 -4.767 -11.583 1.00 98.50 216 SER A N 1
ATOM 1759 C CA . SER A 1 216 ? -5.956 -3.750 -11.600 1.00 98.50 216 SER A CA 1
ATOM 1760 C C . SER A 1 216 ? -4.833 -4.151 -12.553 1.00 98.50 216 SER A C 1
ATOM 1762 O O . SER A 1 216 ? -4.562 -5.340 -12.703 1.00 98.50 216 SER A O 1
ATOM 1764 N N . THR A 1 217 ? -4.162 -3.167 -13.155 1.00 98.62 217 THR A N 1
ATOM 1765 C CA . THR A 1 217 ? -3.026 -3.389 -14.068 1.00 98.62 217 THR A CA 1
ATOM 1766 C C . THR A 1 217 ? -1.781 -2.689 -13.545 1.00 98.62 217 THR A C 1
ATOM 1768 O O . THR A 1 217 ? -1.843 -1.529 -13.142 1.00 98.62 217 THR A O 1
ATOM 1771 N N . ILE A 1 218 ? -0.647 -3.378 -13.555 1.00 98.19 218 ILE A N 1
ATOM 1772 C CA . ILE A 1 218 ? 0.654 -2.863 -13.137 1.00 98.19 218 ILE A CA 1
ATOM 1773 C C . ILE A 1 218 ? 1.607 -3.002 -14.315 1.00 98.19 218 ILE A C 1
ATOM 1775 O O . ILE A 1 218 ? 1.791 -4.094 -14.840 1.00 98.19 218 ILE A O 1
ATOM 1779 N N . ILE A 1 219 ? 2.233 -1.901 -14.708 1.00 97.62 219 ILE A N 1
ATOM 1780 C CA . ILE A 1 219 ? 3.210 -1.857 -15.788 1.00 97.62 219 ILE A CA 1
ATOM 1781 C C . ILE A 1 219 ? 4.558 -1.474 -15.187 1.00 97.62 219 ILE A C 1
ATOM 1783 O O . ILE A 1 219 ? 4.735 -0.371 -14.666 1.00 97.62 219 ILE A O 1
ATOM 1787 N N . CYS A 1 220 ? 5.513 -2.396 -15.241 1.00 95.88 220 CYS A N 1
ATOM 1788 C CA . CYS A 1 220 ? 6.865 -2.210 -14.737 1.00 95.88 220 CYS A CA 1
ATOM 1789 C C . CYS A 1 220 ? 7.820 -1.937 -15.894 1.00 95.88 220 CYS A C 1
ATOM 1791 O O . CYS A 1 220 ? 8.091 -2.814 -16.704 1.00 95.88 220 CYS A O 1
ATOM 1793 N N . GLY A 1 221 ? 8.389 -0.739 -15.959 1.00 92.81 221 GLY A N 1
ATOM 1794 C CA . GLY A 1 221 ? 9.316 -0.383 -17.028 1.00 92.81 221 GLY A CA 1
ATOM 1795 C C . GLY A 1 221 ? 9.519 1.110 -17.154 1.00 92.81 221 GLY A C 1
ATOM 1796 O O . GLY A 1 221 ? 8.957 1.881 -16.383 1.00 92.81 221 GLY A O 1
ATOM 1797 N N . VAL A 1 222 ? 10.346 1.531 -18.108 1.00 93.50 222 VAL A N 1
ATOM 1798 C CA . VAL A 1 222 ? 10.617 2.957 -18.316 1.00 93.50 222 VAL A CA 1
ATOM 1799 C C . VAL A 1 222 ? 9.357 3.633 -18.855 1.00 93.50 222 VAL A C 1
ATOM 1801 O O . VAL A 1 222 ? 9.061 3.566 -20.041 1.00 93.50 222 VAL A O 1
ATOM 1804 N N . SER A 1 223 ? 8.638 4.298 -17.958 1.00 94.44 223 SER A N 1
ATOM 1805 C CA . SER A 1 223 ? 7.446 5.097 -18.241 1.00 94.44 223 SER A CA 1
ATOM 1806 C C . SER A 1 223 ? 7.627 6.505 -17.684 1.00 94.44 223 SER A C 1
ATOM 1808 O O . SER A 1 223 ? 8.248 6.689 -16.630 1.00 94.44 223 SER A O 1
ATOM 1810 N N . VAL A 1 224 ? 7.110 7.494 -18.412 1.00 97.12 224 VAL A N 1
ATOM 1811 C CA . VAL A 1 224 ? 7.164 8.911 -18.042 1.00 97.12 224 VAL A CA 1
ATOM 1812 C C . VAL A 1 224 ? 5.739 9.383 -17.734 1.00 97.12 224 VAL A C 1
ATOM 1814 O O . VAL A 1 224 ? 4.863 9.218 -18.584 1.00 97.12 224 VAL A O 1
ATOM 1817 N N . PRO A 1 225 ? 5.474 9.985 -16.559 1.00 97.75 225 PRO A N 1
ATOM 1818 C CA . PRO A 1 225 ? 4.126 10.403 -16.179 1.00 97.75 225 PRO A CA 1
ATOM 1819 C C . PRO A 1 225 ? 3.410 11.297 -17.194 1.00 97.75 225 PRO A C 1
ATOM 1821 O O . PRO A 1 225 ? 2.241 11.069 -17.489 1.00 97.75 225 PRO A O 1
ATOM 1824 N N . SER A 1 226 ? 4.106 12.260 -17.806 1.00 97.25 226 SER A N 1
ATOM 1825 C CA . SER A 1 226 ? 3.512 13.116 -18.840 1.00 97.25 226 SER A CA 1
ATOM 1826 C C . SER A 1 226 ? 3.074 12.326 -20.077 1.00 97.25 226 SER A C 1
ATOM 1828 O O . SER A 1 226 ? 1.993 12.573 -20.601 1.00 97.25 226 SER A O 1
ATOM 1830 N N . GLU A 1 227 ? 3.855 11.340 -20.523 1.00 97.94 227 GLU A N 1
ATOM 1831 C CA . GLU A 1 227 ? 3.489 10.482 -21.659 1.00 97.94 227 GLU A CA 1
ATOM 1832 C C . GLU A 1 227 ? 2.225 9.672 -21.359 1.00 97.94 227 GLU A C 1
ATOM 1834 O O . GLU A 1 227 ? 1.375 9.517 -22.230 1.00 97.94 227 GLU A O 1
ATOM 1839 N N . VAL A 1 228 ? 2.072 9.207 -20.116 1.00 98.25 228 VAL A N 1
ATOM 1840 C CA . VAL A 1 228 ? 0.877 8.494 -19.650 1.00 98.25 228 VAL A CA 1
ATOM 1841 C C . VAL A 1 228 ? -0.327 9.435 -19.566 1.00 98.25 228 VAL A C 1
ATOM 1843 O O . VAL A 1 228 ? -1.384 9.121 -20.107 1.00 98.25 228 VAL A O 1
ATOM 1846 N N . ASN A 1 229 ? -0.170 10.592 -18.922 1.00 97.19 229 ASN A N 1
ATOM 1847 C CA . ASN A 1 229 ? -1.253 11.546 -18.669 1.00 97.19 229 ASN A CA 1
ATOM 1848 C C . ASN A 1 229 ? -1.795 12.191 -19.959 1.00 97.19 229 ASN A C 1
ATOM 1850 O O . ASN A 1 229 ? -2.972 12.539 -20.020 1.00 97.19 229 ASN A O 1
ATOM 1854 N N . TYR A 1 230 ? -0.962 12.332 -20.996 1.00 97.38 230 TYR A N 1
ATOM 1855 C CA . TYR A 1 230 ? -1.361 12.884 -22.297 1.00 97.38 230 TYR A CA 1
ATOM 1856 C C . TYR A 1 230 ? -1.618 11.818 -23.374 1.00 97.38 230 TYR A C 1
ATOM 1858 O O . TYR A 1 230 ? -1.902 12.164 -24.524 1.00 97.38 230 TYR A O 1
ATOM 1866 N N . ALA A 1 231 ? -1.536 10.527 -23.037 1.00 98.25 231 ALA A N 1
ATOM 1867 C CA . ALA A 1 231 ? -1.807 9.458 -23.991 1.00 98.25 231 ALA A CA 1
ATOM 1868 C C . ALA A 1 231 ? -3.292 9.436 -24.411 1.00 98.25 231 ALA A C 1
ATOM 1870 O O . ALA A 1 231 ? -4.175 9.579 -23.563 1.00 98.25 231 ALA A O 1
ATOM 1871 N N . PRO A 1 232 ? -3.608 9.157 -25.691 1.00 98.25 232 PRO A N 1
ATOM 1872 C CA . PRO A 1 232 ? -4.992 9.086 -26.171 1.00 98.25 232 PRO A CA 1
ATOM 1873 C C . PRO A 1 232 ? -5.901 8.101 -25.418 1.00 98.25 232 PRO A C 1
ATOM 1875 O O . PRO A 1 232 ? -7.100 8.338 -25.306 1.00 98.25 232 PRO A O 1
ATOM 1878 N N . ALA A 1 233 ? -5.353 6.987 -24.924 1.00 98.12 233 ALA A N 1
ATOM 1879 C CA . ALA A 1 233 ? -6.090 5.978 -24.163 1.00 98.12 233 ALA A CA 1
ATOM 1880 C C . ALA A 1 233 ? -6.179 6.278 -22.652 1.00 98.12 233 ALA A C 1
ATOM 1882 O O . ALA A 1 233 ? -6.759 5.484 -21.907 1.00 98.12 233 ALA A O 1
ATOM 1883 N N . TYR A 1 234 ? -5.629 7.397 -22.173 1.00 98.12 234 TYR A N 1
ATOM 1884 C CA . TYR A 1 234 ? -5.787 7.789 -20.776 1.00 98.12 234 TYR A CA 1
ATOM 1885 C C . TYR A 1 234 ? -7.265 8.025 -20.437 1.00 98.12 234 TYR A C 1
ATOM 1887 O O . TYR A 1 234 ? -8.045 8.547 -21.235 1.00 98.12 234 TYR A O 1
ATOM 1895 N N . SER A 1 235 ? -7.663 7.640 -19.227 1.00 96.44 235 SER A N 1
ATOM 1896 C CA . SER A 1 235 ? -8.986 7.927 -18.683 1.00 96.44 235 SER A CA 1
ATOM 1897 C C . SER A 1 235 ? -8.901 8.053 -17.170 1.00 96.44 235 SER A C 1
ATOM 1899 O O . SER A 1 235 ? -8.285 7.212 -16.517 1.00 96.44 235 SER A O 1
ATOM 1901 N N . GLU A 1 236 ? -9.587 9.046 -16.601 1.00 95.94 236 GLU A N 1
ATOM 1902 C CA . GLU A 1 236 ? -9.685 9.225 -15.145 1.00 95.94 236 GLU A CA 1
ATOM 1903 C C . GLU A 1 236 ? -10.266 7.987 -14.438 1.00 95.94 236 GLU A C 1
ATOM 1905 O O . GLU A 1 236 ? -9.929 7.715 -13.289 1.00 95.94 236 GLU A O 1
ATOM 1910 N N . GLN A 1 237 ? -11.080 7.181 -15.135 1.00 96.56 237 GLN A N 1
ATOM 1911 C CA . GLN A 1 237 ? -11.637 5.932 -14.599 1.00 96.56 237 GLN A CA 1
ATOM 1912 C C . GLN A 1 237 ? -10.559 4.896 -14.258 1.00 96.56 237 GLN A C 1
ATOM 1914 O O . GLN A 1 237 ? -10.786 4.030 -13.416 1.00 96.56 237 GLN A O 1
ATOM 1919 N N . LEU A 1 238 ? -9.385 4.980 -14.891 1.00 97.56 238 LEU A N 1
ATOM 1920 C CA . LEU A 1 238 ? -8.281 4.056 -14.650 1.00 97.56 238 LEU A CA 1
ATOM 1921 C C . LEU A 1 238 ? -7.582 4.290 -13.313 1.00 97.56 238 LEU A C 1
ATOM 1923 O O . LEU A 1 238 ? -6.817 3.412 -12.912 1.00 97.56 238 LEU A O 1
ATOM 1927 N N . SER A 1 239 ? -7.820 5.433 -12.649 1.00 97.38 239 SER A N 1
ATOM 1928 C CA . SER A 1 239 ? -7.156 5.826 -11.400 1.00 97.38 239 SER A CA 1
ATOM 1929 C C . SER A 1 239 ? -5.655 5.528 -11.462 1.00 97.38 239 SER A C 1
ATOM 1931 O O . SER A 1 239 ? -5.182 4.589 -10.821 1.00 97.38 239 SER A O 1
ATOM 1933 N N . VAL A 1 240 ? -4.927 6.257 -12.310 1.00 98.25 240 VAL A N 1
ATOM 1934 C CA . VAL A 1 240 ? -3.508 5.994 -12.588 1.00 98.25 240 VAL A CA 1
ATOM 1935 C C . VAL A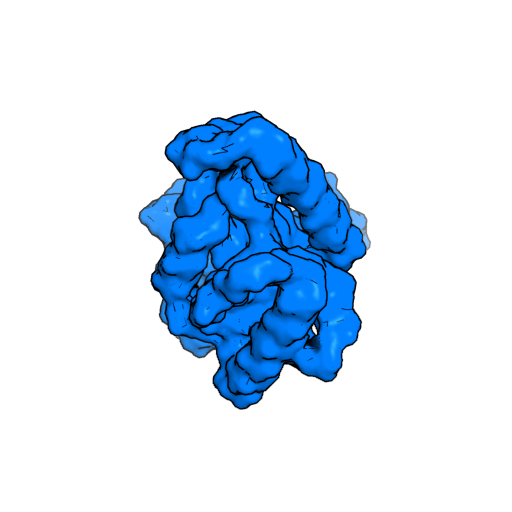 1 240 ? -2.625 6.468 -11.428 1.00 98.25 240 VAL A C 1
ATOM 1937 O O . VAL A 1 240 ? -2.773 7.597 -10.969 1.00 98.25 240 VAL A O 1
ATOM 1940 N N . HIS A 1 241 ? -1.691 5.624 -10.979 1.00 98.25 241 HIS A N 1
ATOM 1941 C CA . HIS A 1 241 ? -0.696 5.948 -9.947 1.00 98.25 241 HIS A CA 1
ATOM 1942 C C . HIS A 1 241 ? 0.727 5.734 -10.469 1.00 98.25 241 HIS A C 1
ATOM 1944 O O . HIS A 1 241 ? 0.995 4.767 -11.188 1.00 98.25 241 HIS A O 1
ATOM 1950 N N . PHE A 1 242 ? 1.652 6.595 -10.043 1.00 98.38 242 PHE A N 1
ATOM 1951 C CA . PHE A 1 242 ? 3.057 6.546 -10.446 1.00 98.38 242 PHE A CA 1
ATOM 1952 C C . PHE A 1 242 ? 3.959 6.155 -9.279 1.00 98.38 242 PHE A C 1
ATOM 1954 O O . PHE A 1 242 ? 3.881 6.725 -8.188 1.00 98.38 242 PHE A O 1
ATOM 1961 N N . GLY A 1 243 ? 4.831 5.183 -9.529 1.00 97.88 243 GLY A N 1
ATOM 1962 C CA . GLY A 1 243 ? 5.854 4.740 -8.597 1.00 97.88 243 GLY A CA 1
ATOM 1963 C C . GLY A 1 243 ? 7.226 4.704 -9.256 1.00 97.88 243 GLY A C 1
ATOM 1964 O O . GLY A 1 243 ? 7.327 4.450 -10.454 1.00 97.88 243 GLY A O 1
ATOM 1965 N N . VAL A 1 244 ? 8.292 4.914 -8.486 1.00 97.12 244 VAL A N 1
ATOM 1966 C CA . VAL A 1 244 ? 9.675 4.784 -8.961 1.00 97.12 244 VAL A CA 1
ATOM 1967 C C . VAL A 1 244 ? 10.489 3.859 -8.062 1.00 97.12 244 VAL A C 1
ATOM 1969 O O . VAL A 1 244 ? 10.444 3.954 -6.834 1.00 97.12 244 VAL A O 1
ATOM 1972 N N . ILE A 1 245 ? 11.256 2.965 -8.690 1.00 95.38 245 ILE A N 1
ATOM 1973 C CA . ILE A 1 245 ? 12.296 2.181 -8.022 1.00 95.38 245 ILE A CA 1
ATOM 1974 C C . ILE A 1 245 ? 13.606 2.956 -8.133 1.00 95.38 245 ILE A C 1
ATOM 1976 O O . ILE A 1 245 ? 14.285 2.915 -9.165 1.00 95.38 245 ILE A O 1
ATOM 1980 N N . HIS A 1 246 ? 13.956 3.649 -7.055 1.00 94.06 246 HIS A N 1
ATOM 1981 C CA . HIS A 1 246 ? 15.247 4.306 -6.908 1.00 94.06 246 HIS A CA 1
ATOM 1982 C C . HIS A 1 246 ? 16.355 3.270 -6.703 1.00 94.06 246 HIS A C 1
ATOM 1984 O O . HIS A 1 246 ? 16.162 2.200 -6.116 1.00 94.06 246 HIS A O 1
ATOM 1990 N N . THR A 1 247 ? 17.532 3.564 -7.235 1.00 92.12 247 THR A N 1
ATOM 1991 C CA . THR A 1 247 ? 18.756 2.793 -7.016 1.00 92.12 247 THR A CA 1
ATOM 1992 C C . THR A 1 247 ? 19.905 3.780 -7.013 1.00 92.12 247 THR A C 1
ATOM 1994 O O . THR A 1 247 ? 20.016 4.586 -7.939 1.00 92.12 247 THR A O 1
ATOM 1997 N N . GLU A 1 248 ? 20.771 3.705 -6.009 1.00 94.12 248 GLU A N 1
ATOM 1998 C CA . GLU A 1 248 ? 21.935 4.576 -5.938 1.00 94.12 248 GLU A CA 1
ATOM 1999 C C . GLU A 1 248 ? 22.806 4.429 -7.198 1.00 94.12 248 GLU A C 1
ATOM 2001 O O . GLU A 1 248 ? 23.015 3.308 -7.686 1.00 94.12 248 GLU A O 1
ATOM 2006 N N . PRO A 1 249 ? 23.336 5.537 -7.752 1.00 94.19 249 PRO A N 1
ATOM 2007 C CA . PRO A 1 249 ? 24.098 5.513 -8.997 1.00 94.19 249 PRO A CA 1
ATOM 2008 C C . PRO A 1 249 ? 25.231 4.485 -9.015 1.00 94.19 249 PRO A C 1
ATOM 2010 O O . PRO A 1 249 ? 25.424 3.808 -10.023 1.00 94.19 249 PRO A O 1
ATOM 2013 N N . ASP A 1 250 ? 25.952 4.313 -7.907 1.00 94.06 250 ASP A N 1
ATOM 2014 C CA . ASP A 1 250 ? 27.070 3.367 -7.827 1.00 94.06 250 ASP A CA 1
ATOM 2015 C C . ASP A 1 250 ? 26.621 1.903 -7.928 1.00 94.06 250 ASP A C 1
ATOM 2017 O O . ASP A 1 250 ? 27.288 1.092 -8.581 1.00 94.06 250 ASP A O 1
ATOM 2021 N N . ASP A 1 251 ? 25.448 1.573 -7.387 1.00 92.25 251 ASP A N 1
ATOM 2022 C CA . ASP A 1 251 ? 24.851 0.249 -7.544 1.00 92.25 251 ASP A CA 1
ATOM 2023 C C . ASP A 1 251 ? 24.420 0.012 -8.994 1.00 92.25 251 ASP A C 1
ATOM 2025 O O . ASP A 1 251 ? 24.670 -1.063 -9.551 1.00 92.25 251 ASP A O 1
ATOM 2029 N N . VAL A 1 252 ? 23.824 1.021 -9.643 1.00 92.69 252 VAL A N 1
ATOM 2030 C CA . VAL A 1 252 ? 23.477 0.965 -11.073 1.00 92.69 252 VAL A CA 1
ATOM 2031 C C . VAL A 1 252 ? 24.735 0.750 -11.918 1.00 92.69 252 VAL A C 1
ATOM 2033 O O . VAL A 1 252 ? 24.755 -0.169 -12.742 1.00 92.69 252 VAL A O 1
ATOM 2036 N N . ARG A 1 253 ? 25.813 1.514 -11.674 1.00 94.69 253 ARG A N 1
ATOM 2037 C CA . ARG A 1 253 ? 27.118 1.330 -12.340 1.00 94.69 253 ARG A CA 1
ATOM 2038 C C . ARG A 1 253 ? 27.613 -0.097 -12.171 1.00 94.69 253 ARG A C 1
ATOM 2040 O O . ARG A 1 253 ? 27.932 -0.755 -13.159 1.00 94.69 253 ARG A O 1
ATOM 2047 N N . GLY A 1 254 ? 27.642 -0.601 -10.939 1.00 93.12 254 GLY A N 1
ATOM 2048 C CA . GLY A 1 254 ? 28.097 -1.957 -10.641 1.00 93.12 254 GLY A CA 1
ATOM 2049 C C . GLY A 1 254 ? 27.282 -3.030 -11.368 1.00 93.12 254 GLY A C 1
ATOM 2050 O O . GLY A 1 254 ? 27.852 -3.963 -11.941 1.00 93.12 254 GLY A O 1
ATOM 2051 N N . ARG A 1 255 ? 25.951 -2.892 -11.396 1.00 91.81 255 ARG A N 1
ATOM 2052 C CA . ARG A 1 255 ? 25.037 -3.826 -12.077 1.00 91.81 255 ARG A CA 1
ATOM 2053 C C . ARG A 1 255 ? 25.209 -3.788 -13.598 1.00 91.81 255 ARG A C 1
ATOM 2055 O O . ARG A 1 255 ? 25.256 -4.847 -14.219 1.00 91.81 255 ARG A O 1
ATOM 2062 N N . LEU A 1 256 ? 25.324 -2.604 -14.201 1.00 93.88 256 LEU A N 1
ATOM 2063 C CA . LEU A 1 256 ? 25.444 -2.455 -15.655 1.00 93.88 256 LEU A CA 1
ATOM 2064 C C . LEU A 1 256 ? 26.842 -2.807 -16.183 1.00 93.88 256 LEU A C 1
ATOM 2066 O O . LEU A 1 256 ? 26.940 -3.457 -17.224 1.00 93.88 256 LEU A O 1
ATOM 2070 N N . LYS A 1 257 ? 27.918 -2.506 -15.441 1.00 94.50 257 LYS A N 1
ATOM 2071 C CA . LYS A 1 257 ? 29.281 -2.957 -15.789 1.00 94.50 257 LYS A CA 1
ATOM 2072 C C . LYS A 1 257 ? 29.373 -4.478 -15.856 1.00 94.50 257 LYS A C 1
ATOM 2074 O O . LYS A 1 257 ? 29.937 -5.018 -16.802 1.00 94.50 257 LYS A O 1
ATOM 2079 N N . LYS A 1 258 ? 28.744 -5.185 -14.910 1.00 94.06 258 LYS A N 1
ATOM 2080 C CA . LYS A 1 258 ? 28.649 -6.659 -14.935 1.00 94.06 258 LYS A CA 1
ATOM 2081 C C . LYS A 1 258 ? 27.908 -7.197 -16.164 1.00 94.06 258 LYS A C 1
ATOM 2083 O O . LYS A 1 258 ? 28.143 -8.334 -16.552 1.00 94.06 258 LYS A O 1
ATOM 2088 N N . ARG A 1 259 ? 27.037 -6.393 -16.782 1.00 92.00 259 ARG A N 1
ATOM 2089 C CA . ARG A 1 259 ? 26.331 -6.716 -18.035 1.00 92.00 259 ARG A CA 1
AT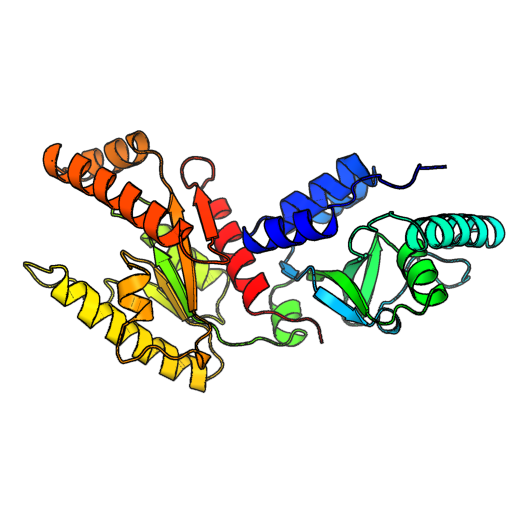OM 2090 C C . ARG A 1 259 ? 27.121 -6.321 -19.289 1.00 92.00 259 ARG A C 1
ATOM 2092 O O . ARG A 1 259 ? 26.598 -6.461 -20.388 1.00 92.00 259 ARG A O 1
ATOM 2099 N N . GLY A 1 260 ? 28.343 -5.807 -19.140 1.00 94.38 260 GLY A N 1
ATOM 2100 C CA . GLY A 1 260 ? 29.200 -5.406 -20.257 1.00 94.38 260 GLY A CA 1
ATOM 2101 C C . GLY A 1 260 ? 28.817 -4.075 -20.908 1.00 94.38 260 GLY A C 1
ATOM 2102 O O . GLY A 1 260 ? 29.226 -3.818 -22.037 1.00 94.38 260 GLY A O 1
ATOM 2103 N N . TRP A 1 261 ? 28.029 -3.229 -20.236 1.00 95.00 261 TRP A N 1
ATOM 2104 C CA . TRP A 1 261 ? 27.723 -1.892 -20.749 1.00 95.00 261 TRP A CA 1
ATOM 2105 C C . TRP A 1 261 ? 28.972 -1.005 -20.714 1.00 95.00 261 TRP A C 1
ATOM 2107 O O . TRP A 1 261 ? 29.765 -1.076 -19.775 1.00 95.00 261 TRP A O 1
ATOM 2117 N N . ASN A 1 262 ? 29.135 -0.152 -21.727 1.00 95.94 262 ASN A N 1
ATOM 2118 C CA . ASN A 1 262 ? 30.211 0.839 -21.737 1.00 95.94 262 ASN A CA 1
ATOM 2119 C C . ASN A 1 262 ? 29.902 2.010 -20.787 1.00 95.94 262 ASN A C 1
ATOM 2121 O O . ASN A 1 262 ? 28.737 2.308 -20.521 1.00 95.94 262 ASN A O 1
ATOM 2125 N N . ASP A 1 263 ? 30.944 2.696 -20.310 1.00 93.69 263 ASP A N 1
ATOM 2126 C CA . ASP A 1 263 ? 30.806 3.758 -19.305 1.00 93.69 263 ASP A CA 1
ATOM 2127 C C . ASP A 1 263 ? 29.887 4.907 -19.766 1.00 93.69 263 ASP A C 1
ATOM 2129 O O . ASP A 1 263 ? 29.091 5.405 -18.977 1.00 93.69 263 ASP A O 1
ATOM 2133 N N . SER A 1 264 ? 29.917 5.289 -21.049 1.00 94.62 264 SER A N 1
ATOM 2134 C CA . SER A 1 264 ? 29.065 6.373 -21.564 1.00 94.62 264 SER A CA 1
ATOM 2135 C C . SER A 1 264 ? 27.573 6.025 -21.514 1.00 94.62 264 SER A C 1
ATOM 2137 O O . SER A 1 264 ? 26.767 6.854 -21.095 1.00 94.62 264 SER A O 1
ATOM 2139 N N . LEU A 1 265 ? 27.193 4.799 -21.889 1.00 93.25 265 LEU A N 1
ATOM 2140 C CA . LEU A 1 265 ? 25.808 4.328 -21.788 1.00 93.25 265 LEU A CA 1
ATOM 2141 C C . LEU A 1 265 ? 25.346 4.223 -20.333 1.00 93.25 265 LEU A C 1
ATOM 2143 O O . LEU A 1 265 ? 24.180 4.479 -20.040 1.00 93.25 265 LEU A O 1
ATOM 2147 N N . ILE A 1 266 ? 26.252 3.853 -19.426 1.00 95.12 266 ILE A N 1
ATOM 2148 C CA . ILE A 1 266 ? 25.959 3.778 -17.995 1.00 95.12 266 ILE A CA 1
ATOM 2149 C C . ILE A 1 266 ? 25.646 5.166 -17.439 1.00 95.12 266 ILE A C 1
ATOM 2151 O O . ILE A 1 266 ? 24.606 5.330 -16.804 1.00 95.12 266 ILE A O 1
ATOM 2155 N N . GLU A 1 267 ? 26.489 6.165 -17.706 1.00 96.44 267 GLU A N 1
ATOM 2156 C CA . GLU A 1 267 ? 26.246 7.524 -17.210 1.00 96.44 267 GLU A CA 1
ATOM 2157 C C . GLU A 1 267 ? 24.968 8.127 -17.811 1.00 96.44 267 GLU A C 1
ATOM 2159 O O . GLU A 1 267 ? 24.154 8.677 -17.071 1.00 96.44 267 GLU A O 1
ATOM 2164 N N . ASN A 1 268 ? 24.704 7.914 -19.106 1.00 94.12 268 ASN A N 1
ATOM 2165 C CA . ASN A 1 268 ? 23.440 8.332 -19.725 1.00 94.12 268 ASN A CA 1
ATOM 2166 C C . ASN A 1 268 ? 22.219 7.682 -19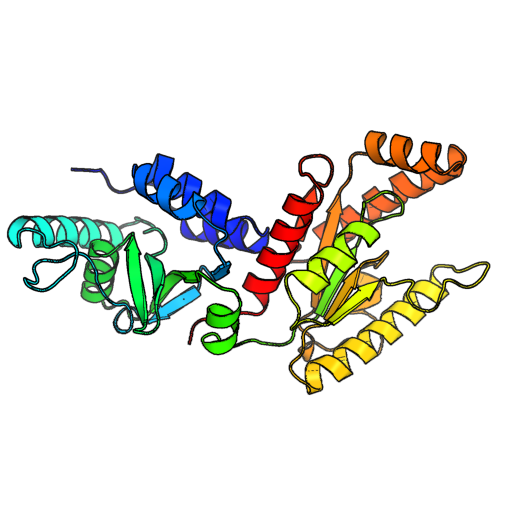.043 1.00 94.12 268 ASN A C 1
ATOM 2168 O O . ASN A 1 268 ? 21.216 8.351 -18.792 1.00 94.12 268 ASN A O 1
ATOM 2172 N N . ASN A 1 269 ? 22.297 6.389 -18.703 1.00 94.25 269 ASN A N 1
ATOM 2173 C CA . ASN A 1 269 ? 21.230 5.678 -17.992 1.00 94.25 269 ASN A CA 1
ATOM 2174 C C . ASN A 1 269 ? 21.025 6.209 -16.562 1.00 94.25 269 ASN A C 1
ATOM 2176 O O . ASN A 1 269 ? 19.892 6.239 -16.085 1.00 94.25 269 ASN A O 1
ATOM 2180 N N . ILE A 1 270 ? 22.094 6.631 -15.879 1.00 95.56 270 ILE A N 1
ATOM 2181 C CA . ILE A 1 270 ? 22.024 7.238 -14.539 1.00 95.56 270 ILE A CA 1
ATOM 2182 C C . ILE A 1 270 ? 21.355 8.608 -14.605 1.00 95.56 270 ILE A C 1
ATOM 2184 O O . ILE A 1 270 ? 20.431 8.864 -13.836 1.00 95.56 270 ILE A O 1
ATOM 2188 N N . THR A 1 271 ? 21.763 9.464 -15.546 1.00 96.12 271 THR A N 1
ATOM 2189 C CA . THR A 1 271 ? 21.106 10.760 -15.769 1.00 96.12 271 THR A CA 1
ATOM 2190 C C . THR A 1 271 ? 19.621 10.571 -16.071 1.00 96.12 271 THR A C 1
ATOM 2192 O O . THR A 1 271 ? 18.775 11.256 -15.500 1.00 96.12 271 THR A O 1
ATOM 2195 N N . TRP A 1 272 ? 19.278 9.587 -16.907 1.00 94.44 272 TRP A N 1
ATOM 2196 C CA . TRP A 1 272 ? 17.882 9.271 -17.188 1.00 94.44 272 TRP A CA 1
ATOM 2197 C C . TRP A 1 272 ? 17.118 8.776 -15.953 1.00 94.44 272 TRP A C 1
ATOM 2199 O O . TRP A 1 272 ? 15.980 9.185 -15.738 1.00 94.44 272 TRP A O 1
ATOM 2209 N N . ALA A 1 273 ? 17.741 7.956 -15.101 1.00 94.31 273 ALA A N 1
ATOM 2210 C CA . ALA A 1 273 ? 17.130 7.496 -13.853 1.00 94.31 273 ALA A CA 1
ATOM 2211 C C . ALA A 1 273 ? 16.774 8.658 -12.920 1.00 94.31 273 ALA A C 1
ATOM 2213 O O . ALA A 1 273 ? 15.672 8.693 -12.378 1.00 94.31 273 ALA A O 1
ATOM 2214 N N . GLN A 1 274 ? 17.675 9.635 -12.796 1.00 95.00 274 GLN A N 1
ATOM 2215 C CA . GLN A 1 274 ? 17.449 10.837 -11.993 1.00 95.00 274 GLN A CA 1
ATOM 2216 C C . GLN A 1 274 ? 16.293 11.682 -12.545 1.00 95.00 274 GLN A C 1
ATOM 2218 O O . GLN A 1 274 ? 15.461 12.157 -11.775 1.00 95.00 274 GLN A O 1
ATOM 2223 N N . HIS A 1 275 ? 16.203 11.844 -13.870 1.00 95.81 275 HIS A N 1
ATOM 2224 C CA . HIS A 1 275 ? 15.081 12.552 -14.492 1.00 95.81 275 HIS A CA 1
ATOM 2225 C C . HIS A 1 275 ? 13.748 11.823 -14.275 1.00 95.81 275 HIS A C 1
ATOM 2227 O O . HIS A 1 275 ? 12.773 12.457 -13.882 1.00 95.81 275 HIS A O 1
ATOM 2233 N N . LEU A 1 276 ? 13.702 10.498 -14.458 1.00 94.88 276 LEU A N 1
ATOM 2234 C CA . LEU A 1 276 ? 12.494 9.703 -14.198 1.00 94.88 276 LEU A CA 1
ATOM 2235 C C . LEU A 1 276 ? 12.012 9.840 -12.754 1.00 94.88 276 LEU A C 1
ATOM 2237 O O . LEU A 1 276 ? 10.819 10.018 -12.517 1.00 94.88 276 LEU A O 1
ATOM 2241 N N . GLU A 1 277 ? 12.932 9.781 -11.792 1.00 96.25 277 GLU A N 1
ATOM 2242 C CA . GLU A 1 277 ? 12.604 9.972 -10.383 1.00 96.25 277 GLU A CA 1
ATOM 2243 C C . GLU A 1 277 ? 12.020 11.366 -10.128 1.00 96.25 277 GLU A C 1
ATOM 2245 O O . GLU A 1 277 ? 11.023 11.491 -9.420 1.00 96.25 277 GLU A O 1
ATOM 2250 N N . GLN A 1 278 ? 12.591 12.413 -10.731 1.00 97.25 278 GLN A N 1
ATOM 2251 C CA . GLN A 1 278 ? 12.049 13.771 -10.630 1.00 97.25 278 GLN A CA 1
ATOM 2252 C C . GLN A 1 278 ? 10.653 13.885 -11.246 1.00 97.25 278 GLN A C 1
ATOM 2254 O O . GLN A 1 278 ? 9.788 14.523 -10.647 1.00 97.25 278 GLN A O 1
ATOM 2259 N N . PHE A 1 279 ? 10.412 13.248 -12.395 1.00 97.44 279 PHE A N 1
ATOM 2260 C CA . PHE A 1 279 ? 9.088 13.237 -13.013 1.00 97.44 279 PHE A CA 1
ATOM 2261 C C . PHE A 1 279 ? 8.054 12.555 -12.117 1.00 97.44 279 PHE A C 1
ATOM 2263 O O . PHE A 1 279 ? 6.980 13.108 -11.916 1.00 97.44 279 PHE A O 1
ATOM 2270 N N . VAL A 1 280 ? 8.381 11.408 -11.512 1.00 97.38 280 VAL A N 1
ATOM 2271 C CA . VAL A 1 280 ? 7.472 10.731 -10.572 1.00 97.38 280 VAL A CA 1
ATOM 2272 C C . VAL A 1 280 ? 7.265 11.549 -9.299 1.00 97.38 280 VAL A C 1
ATOM 2274 O O . VAL A 1 280 ? 6.137 11.675 -8.839 1.00 97.38 280 VAL A O 1
ATOM 2277 N N . LYS A 1 281 ? 8.315 12.163 -8.742 1.00 96.44 281 LYS A N 1
ATOM 2278 C CA . LYS A 1 281 ? 8.196 13.022 -7.549 1.00 96.44 281 LYS A CA 1
ATOM 2279 C C . LYS A 1 281 ? 7.324 14.258 -7.769 1.00 96.44 281 LYS A C 1
ATOM 2281 O O . LYS A 1 281 ? 6.809 14.800 -6.792 1.00 96.44 281 LYS A O 1
ATOM 2286 N N . ALA A 1 282 ? 7.193 14.722 -9.011 1.00 96.69 282 ALA A N 1
ATOM 2287 C CA . ALA A 1 282 ? 6.323 15.838 -9.363 1.00 96.69 282 ALA A CA 1
ATOM 2288 C C . ALA A 1 282 ? 4.833 15.449 -9.387 1.00 96.69 282 ALA A C 1
ATOM 2290 O O . ALA A 1 282 ? 3.981 16.331 -9.283 1.00 96.69 282 ALA A O 1
ATOM 2291 N N . GLU A 1 283 ? 4.514 14.156 -9.490 1.00 96.06 283 GLU A N 1
ATOM 2292 C CA . GLU A 1 283 ? 3.137 13.668 -9.440 1.00 96.06 283 GLU A CA 1
ATOM 2293 C C . GLU A 1 283 ? 2.602 13.672 -7.996 1.00 96.06 283 GLU A C 1
ATOM 2295 O O . GLU A 1 283 ? 3.331 13.341 -7.048 1.00 96.06 283 GLU A O 1
ATOM 2300 N N . PRO A 1 284 ? 1.321 14.022 -7.789 1.00 91.69 284 PRO A N 1
ATOM 2301 C CA . PRO A 1 284 ? 0.687 13.911 -6.48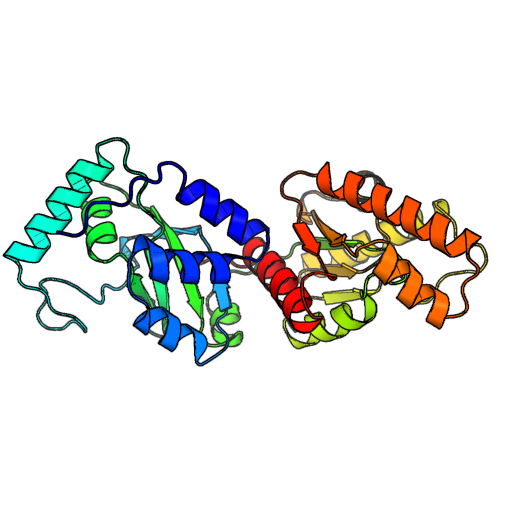3 1.00 91.69 284 PRO A CA 1
ATOM 2302 C C . PRO A 1 284 ? 0.589 12.442 -6.050 1.00 91.69 284 PRO A C 1
ATOM 2304 O O . PRO A 1 284 ? 0.435 11.545 -6.876 1.00 91.69 284 PRO A O 1
ATOM 2307 N N . ASP A 1 285 ? 0.656 12.196 -4.740 1.00 89.94 285 ASP A N 1
ATOM 2308 C CA . ASP A 1 285 ? 0.540 10.855 -4.147 1.00 89.94 285 ASP A CA 1
ATOM 2309 C C . ASP A 1 285 ? 1.465 9.787 -4.770 1.00 89.94 285 ASP A C 1
ATOM 2311 O O . ASP A 1 285 ? 1.112 8.600 -4.822 1.00 89.94 285 ASP A O 1
ATOM 2315 N N . ASN A 1 286 ? 2.646 10.210 -5.236 1.00 95.44 286 ASN A N 1
ATOM 2316 C CA . ASN A 1 286 ? 3.652 9.332 -5.819 1.00 95.44 286 ASN A CA 1
ATOM 2317 C C . ASN A 1 286 ? 4.203 8.317 -4.811 1.00 95.44 286 ASN A C 1
ATOM 2319 O O . ASN A 1 286 ? 4.179 8.523 -3.595 1.00 95.44 286 ASN A O 1
ATOM 2323 N N . PHE A 1 287 ? 4.726 7.216 -5.342 1.00 97.88 287 PHE A N 1
ATOM 2324 C CA . PHE A 1 287 ? 5.394 6.179 -4.568 1.00 97.88 287 PHE A CA 1
ATOM 2325 C C . PHE A 1 287 ? 6.879 6.116 -4.905 1.00 97.88 287 PHE A C 1
ATOM 2327 O O . PHE A 1 287 ? 7.269 6.088 -6.074 1.00 97.88 287 PHE A O 1
ATOM 2334 N N . LEU A 1 288 ? 7.719 6.032 -3.879 1.00 96.38 288 LEU A N 1
ATOM 2335 C CA . LEU A 1 288 ? 9.149 5.832 -4.052 1.00 96.38 288 LEU A CA 1
ATOM 2336 C C . LEU A 1 288 ? 9.618 4.671 -3.186 1.00 96.38 288 LEU A C 1
ATOM 2338 O O . LEU A 1 288 ? 9.376 4.636 -1.981 1.00 96.38 288 LEU A O 1
ATOM 2342 N N . VAL A 1 289 ? 10.358 3.750 -3.797 1.00 95.31 289 VAL A N 1
ATOM 2343 C CA . VAL A 1 289 ? 11.049 2.680 -3.078 1.00 95.31 289 VAL A CA 1
ATOM 2344 C C . VAL A 1 289 ? 12.518 2.645 -3.464 1.00 95.31 289 VAL A C 1
ATOM 2346 O O . VAL A 1 289 ? 12.876 2.699 -4.637 1.00 95.31 289 VAL A O 1
ATOM 2349 N N . ASP A 1 290 ? 13.376 2.559 -2.455 1.00 92.94 290 ASP A N 1
ATOM 2350 C CA . ASP A 1 290 ? 14.825 2.575 -2.610 1.00 92.94 290 ASP A CA 1
ATOM 2351 C C . ASP A 1 290 ? 15.386 1.146 -2.586 1.00 92.94 290 ASP A C 1
ATOM 2353 O O . ASP A 1 290 ? 15.486 0.511 -1.534 1.00 92.94 290 ASP A O 1
ATOM 2357 N N . SER A 1 291 ? 15.761 0.634 -3.757 1.00 91.25 291 SER A N 1
ATOM 2358 C CA . SER A 1 291 ? 16.322 -0.716 -3.907 1.00 91.25 291 SER A CA 1
ATOM 2359 C C . SER A 1 291 ? 17.796 -0.840 -3.501 1.00 91.25 291 SER A C 1
ATOM 2361 O O . SER A 1 291 ? 18.362 -1.932 -3.596 1.00 91.25 291 SER A O 1
ATOM 2363 N N . SER A 1 292 ? 18.425 0.253 -3.060 1.00 89.06 292 SER A N 1
ATOM 2364 C CA . SER A 1 292 ? 19.746 0.242 -2.423 1.00 89.06 292 SER A CA 1
ATOM 2365 C C . SER A 1 292 ? 19.640 0.105 -0.902 1.00 89.06 292 SER A C 1
ATOM 2367 O O . SER A 1 292 ? 20.557 -0.410 -0.265 1.00 89.06 292 SER A O 1
ATOM 2369 N N . LYS A 1 293 ? 18.510 0.508 -0.304 1.00 90.94 293 LYS A N 1
ATOM 2370 C CA . LYS A 1 293 ? 18.238 0.336 1.137 1.00 90.94 293 LYS A CA 1
ATOM 2371 C C . LYS A 1 293 ? 17.609 -1.006 1.488 1.00 90.94 293 LYS A C 1
ATOM 2373 O O . LYS A 1 293 ? 17.801 -1.497 2.598 1.00 90.94 293 LYS A O 1
ATOM 2378 N N . TYR A 1 294 ? 16.839 -1.572 0.566 1.00 92.00 294 TYR A N 1
ATOM 2379 C CA . TYR A 1 294 ? 16.031 -2.763 0.800 1.00 92.00 294 TYR A CA 1
ATOM 2380 C C . TYR A 1 294 ? 16.432 -3.896 -0.139 1.00 92.00 294 TYR A C 1
ATOM 2382 O O . TYR A 1 294 ? 16.798 -3.670 -1.292 1.00 92.00 294 TYR A O 1
ATOM 2390 N N . ASN A 1 295 ? 16.334 -5.134 0.345 1.00 91.56 295 ASN A N 1
ATOM 2391 C CA . ASN A 1 295 ? 16.509 -6.302 -0.515 1.00 91.56 295 ASN A CA 1
ATOM 2392 C C . ASN A 1 295 ? 15.298 -6.475 -1.471 1.00 91.56 295 ASN A C 1
ATOM 2394 O O . ASN A 1 295 ? 14.254 -5.854 -1.252 1.00 91.56 295 ASN A O 1
ATOM 2398 N N . PRO A 1 296 ? 15.397 -7.306 -2.529 1.00 91.06 296 PRO A N 1
ATOM 2399 C CA . PRO A 1 296 ? 14.318 -7.461 -3.510 1.00 91.06 296 PRO A CA 1
ATOM 2400 C C . PRO A 1 296 ? 12.957 -7.863 -2.922 1.00 91.06 296 PRO A C 1
ATOM 2402 O O . PRO A 1 296 ? 11.930 -7.365 -3.387 1.00 91.06 296 PRO A O 1
ATOM 2405 N N . ASP A 1 297 ? 12.933 -8.703 -1.885 1.00 92.62 297 ASP A N 1
ATOM 2406 C CA . ASP A 1 297 ? 11.691 -9.130 -1.233 1.00 92.62 297 ASP A CA 1
ATOM 2407 C C . ASP A 1 297 ? 11.035 -7.957 -0.498 1.00 92.62 297 ASP A C 1
ATOM 2409 O O . ASP A 1 297 ? 9.851 -7.692 -0.681 1.00 92.62 297 ASP A O 1
ATOM 2413 N N . GLN A 1 298 ? 11.818 -7.179 0.252 1.00 93.75 298 GLN A N 1
ATOM 2414 C CA . GLN A 1 298 ? 11.348 -5.979 0.950 1.00 93.75 298 GLN A CA 1
ATOM 2415 C C . GLN A 1 298 ? 10.852 -4.895 -0.018 1.00 93.75 298 GLN A C 1
ATOM 2417 O O . GLN A 1 298 ? 9.830 -4.258 0.239 1.00 93.75 298 GLN A O 1
ATOM 2422 N N . VAL A 1 299 ? 11.547 -4.690 -1.144 1.00 94.94 299 VAL A N 1
ATOM 2423 C CA . VAL A 1 299 ? 11.091 -3.777 -2.208 1.00 94.94 299 VAL A CA 1
ATOM 2424 C C . VAL A 1 299 ? 9.744 -4.245 -2.759 1.00 94.94 299 VAL A C 1
ATOM 2426 O O . VAL A 1 299 ? 8.809 -3.451 -2.865 1.00 94.94 299 VAL A O 1
ATOM 2429 N N . THR A 1 300 ? 9.626 -5.542 -3.054 1.00 95.88 300 THR A N 1
ATOM 2430 C CA . THR A 1 300 ? 8.385 -6.153 -3.547 1.00 95.88 300 THR A CA 1
ATOM 2431 C C . THR A 1 300 ? 7.247 -5.987 -2.540 1.00 95.88 300 THR A C 1
ATOM 2433 O O . THR A 1 300 ? 6.139 -5.619 -2.928 1.00 95.88 300 THR A O 1
ATOM 2436 N N . GLU A 1 301 ? 7.499 -6.203 -1.248 1.00 95.38 301 GLU A N 1
ATOM 2437 C CA . GLU A 1 301 ? 6.491 -6.026 -0.202 1.00 95.38 301 GLU A CA 1
ATOM 2438 C C . GLU A 1 301 ? 6.012 -4.582 -0.090 1.00 95.38 301 GLU A C 1
ATOM 2440 O O . GLU A 1 301 ? 4.803 -4.357 -0.042 1.00 95.38 301 GLU A O 1
ATOM 2445 N N . LYS A 1 302 ? 6.920 -3.600 -0.129 1.00 96.69 302 LYS A N 1
ATOM 2446 C CA . LYS A 1 302 ? 6.539 -2.179 -0.114 1.00 96.69 302 LYS A CA 1
ATOM 2447 C C . LYS A 1 302 ? 5.666 -1.818 -1.315 1.00 96.69 302 LYS A C 1
ATOM 2449 O O . LYS A 1 302 ? 4.641 -1.161 -1.139 1.00 96.69 302 LYS A O 1
ATOM 2454 N N . ILE A 1 303 ? 6.006 -2.308 -2.509 1.00 97.38 303 ILE A N 1
ATOM 2455 C CA . ILE A 1 303 ? 5.187 -2.111 -3.714 1.00 97.38 303 ILE A CA 1
ATOM 2456 C C . ILE A 1 303 ? 3.808 -2.763 -3.549 1.00 97.38 303 ILE A C 1
ATOM 2458 O O . ILE A 1 303 ? 2.792 -2.113 -3.790 1.00 97.38 303 ILE A O 1
ATOM 2462 N N . CYS A 1 304 ? 3.746 -4.016 -3.087 1.00 97.38 304 CYS A N 1
ATOM 2463 C CA . CYS A 1 304 ? 2.479 -4.716 -2.862 1.00 97.38 304 CYS A CA 1
ATOM 2464 C C . CYS A 1 304 ? 1.599 -3.989 -1.835 1.00 97.38 304 CYS A C 1
ATOM 2466 O O . CYS A 1 304 ? 0.397 -3.844 -2.049 1.00 97.38 304 CYS A O 1
ATOM 2468 N N . ASN A 1 305 ? 2.193 -3.495 -0.748 1.00 97.56 305 ASN A N 1
ATOM 2469 C CA . ASN A 1 305 ? 1.494 -2.730 0.280 1.00 97.56 305 ASN A CA 1
ATOM 2470 C C . ASN A 1 305 ? 0.964 -1.400 -0.264 1.00 97.56 305 ASN A C 1
ATOM 2472 O O . ASN A 1 305 ? -0.159 -1.014 0.062 1.00 97.56 305 ASN A O 1
ATOM 2476 N N . TRP A 1 306 ? 1.734 -0.702 -1.100 1.00 98.00 306 TRP A N 1
ATOM 2477 C CA . TRP A 1 306 ? 1.263 0.502 -1.783 1.00 98.00 306 TRP A CA 1
ATOM 2478 C C . TRP A 1 306 ? 0.053 0.208 -2.676 1.00 98.00 306 TRP A C 1
ATOM 2480 O O . TRP A 1 306 ? -0.980 0.865 -2.538 1.00 98.00 306 TRP A O 1
ATOM 2490 N N . ILE A 1 307 ? 0.137 -0.828 -3.516 1.00 97.81 307 ILE A N 1
ATOM 2491 C CA . ILE A 1 307 ? -0.963 -1.256 -4.393 1.00 97.81 307 ILE A CA 1
ATOM 2492 C C . ILE A 1 307 ? -2.209 -1.591 -3.569 1.00 97.81 307 ILE A C 1
ATOM 2494 O O . ILE A 1 307 ? -3.284 -1.059 -3.841 1.00 97.81 307 ILE A O 1
ATOM 2498 N N . ILE A 1 308 ? -2.071 -2.423 -2.530 1.00 97.69 308 ILE A N 1
ATOM 2499 C CA . ILE A 1 308 ? -3.178 -2.822 -1.649 1.00 97.69 308 ILE A CA 1
ATOM 2500 C C . ILE A 1 308 ? -3.862 -1.602 -1.038 1.00 97.69 308 ILE A C 1
ATOM 2502 O O . ILE A 1 308 ? -5.084 -1.495 -1.115 1.00 97.69 308 ILE A O 1
ATOM 2506 N N . ASN A 1 309 ? -3.099 -0.653 -0.493 1.00 96.12 309 ASN A N 1
ATOM 2507 C CA . ASN A 1 309 ? -3.676 0.538 0.131 1.00 96.12 309 ASN A CA 1
ATOM 2508 C C . ASN A 1 309 ? -4.391 1.464 -0.863 1.00 96.12 309 ASN A C 1
ATOM 2510 O O . ASN A 1 309 ? -5.226 2.267 -0.449 1.00 96.12 309 ASN A O 1
ATOM 2514 N N . LYS A 1 310 ? -4.107 1.347 -2.165 1.00 96.81 310 LYS A N 1
ATOM 2515 C CA . LYS A 1 310 ? -4.812 2.086 -3.218 1.00 96.81 310 LYS A CA 1
ATOM 2516 C C . LYS A 1 310 ? -6.076 1.383 -3.711 1.00 96.81 310 LYS A C 1
ATOM 2518 O O . LYS A 1 310 ? -6.980 2.079 -4.163 1.00 96.81 310 LYS A O 1
ATOM 2523 N N . ILE A 1 311 ? -6.146 0.049 -3.655 1.00 97.50 311 ILE A N 1
ATOM 2524 C CA . ILE A 1 311 ? -7.225 -0.720 -4.310 1.00 97.50 311 ILE A CA 1
ATOM 2525 C C . ILE A 1 311 ? -8.162 -1.456 -3.356 1.00 97.50 311 ILE A C 1
ATOM 2527 O O . ILE A 1 311 ? -9.231 -1.885 -3.785 1.00 97.50 311 ILE A O 1
ATOM 2531 N N . VAL A 1 312 ? -7.783 -1.634 -2.091 1.00 97.94 312 VAL A N 1
ATOM 2532 C CA . VAL A 1 312 ? -8.513 -2.460 -1.122 1.00 97.94 312 VAL A CA 1
ATOM 2533 C C . VAL A 1 312 ? -9.186 -1.580 -0.079 1.00 97.94 312 VAL A C 1
ATOM 2535 O O . VAL A 1 312 ? -8.532 -0.806 0.612 1.00 97.94 312 VAL A O 1
ATOM 2538 N N . PHE A 1 313 ? -10.498 -1.741 0.081 1.00 97.69 313 PHE A N 1
ATOM 2539 C CA . PHE A 1 313 ? -11.322 -0.934 0.979 1.00 97.69 313 PHE A CA 1
ATOM 2540 C C . PHE A 1 313 ? -12.150 -1.799 1.932 1.00 97.69 313 PHE A C 1
ATOM 2542 O O . PHE A 1 313 ? -12.766 -2.784 1.515 1.00 97.69 313 PHE A O 1
ATOM 2549 N N . LEU A 1 314 ? -12.199 -1.416 3.207 1.00 96.75 314 LEU A N 1
ATOM 2550 C CA . LEU A 1 314 ? -13.031 -2.070 4.221 1.00 96.75 314 LEU A CA 1
ATOM 2551 C C . LEU A 1 314 ? -14.533 -1.890 3.900 1.00 96.75 314 LEU A C 1
ATOM 2553 O O . LEU A 1 314 ? -14.944 -0.834 3.413 1.00 96.75 314 LEU A O 1
ATOM 2557 N N . LYS A 1 315 ? -15.355 -2.919 4.164 1.00 88.94 315 LYS A N 1
ATOM 2558 C CA . LYS A 1 315 ? -16.816 -2.941 3.905 1.00 88.94 315 LYS A CA 1
ATOM 2559 C C . LYS A 1 315 ? -17.649 -2.729 5.178 1.00 88.94 315 LYS A C 1
ATOM 2561 O O . LYS A 1 315 ? -17.323 -3.342 6.207 1.00 88.94 315 LYS A O 1
#

Mean predicted aligned error: 4.25 Å

Sequence (315 aa):
MKTLPQNPQIIKEVIHKASQGELEDWVFSYLTNIDKNPGFVEGLRQQKRWWVGPQDYQLKKLIRTCGPEKNIDFPENKERWELRVEEMVKGLTSEWSAPPIITEYTSEGLFIRDGNHRQEALLQIGTQKYSTIAWFNTLNDLIRTCKIQSHTFFLTGTSGSGKSTIVESIQKLLPFVDVHDFDEGGVPEGADEKWRIERTNDWLKVAQDNHKKGMSTIICGVSVPSEVNYAPAYSEQLSVHFGVIHTEPDDVRGRLKKRGWNDSLIENNITWAQHLEQFVKAEPDNFLVDSSKYNPDQVTEKICNWIINKIVFLK

Foldseek 3Di:
DQPADPDLCQQVVLVLCLLQLNNLVSVQCCVVPPVNPNVVVVVPVPADKAKADQDWDFLVQEAEQEECDPPHVHHDPHVVLVVLLVSLLVLVVDSRDHHAFEFEDDPSGTYGPPQRSVSVSCVVVPNGIDGYMYIYRDPVSQVVFWAFAAAEEEEEAFPLLCQVVLQVVLCVRCVQAAGEELQPVHADPPRDPVNQLVSLLVQLVVLVVCNVVRHYYYYYYHDFVVSNCPRPSDDVSNNYAYEYRAEPLVSLVVRVVVVVDDPVVSVVRVVSRVVRVVRQVPDPSHYYDYCNVDPSNVSSSSVSSSSCNVTTHGD

Nearest PDB structures (foldseek):
  7yq1-assembly2_C  TM=6.729E-01  e=8.087E-07  Archaeoglobus fulgidus
  4eaq-assembly1_A  TM=7.240E-01  e=1.134E-05  Staphylococcus aureus subsp. aureus Mu50
  4gp7-assembly1_B-2  TM=6.687E-01  e=2.145E-04  Acetivibrio thermocellus ATCC 27405
  6ky4-assembly1_A  TM=7.175E-01  e=2.366E-03  Arabidopsis thaliana
  5l3q-assembly2_D  TM=3.140E-01  e=7.514E-01  Homo sapiens

Radius of gyration: 22.53 Å; Cα contacts (8 Å, |Δi|>4): 528; chains: 1; bounding box: 52×34×70 Å